Protein AF-A0A146KHY2-F1 (afdb_monomer_lite)

Sequence (199 aa):
FILKNPKLQVPLEFIEPKSGSCFEEANLYKNSVIPEELLKKYHAVQHQLDPIFDNNQLNFYKIARDELFPKAKRGSKTHANRAGDKVEEIFAQTKVLENLQKEFTFADVCAAPGSWSLFVLQRFASCRGVGMSMPVEGTPIEKTWYPDLARSDRFKITFGEDKSGNVYVKQNLEEFNSTCKKHFSTEETQNIDLFMCDG

R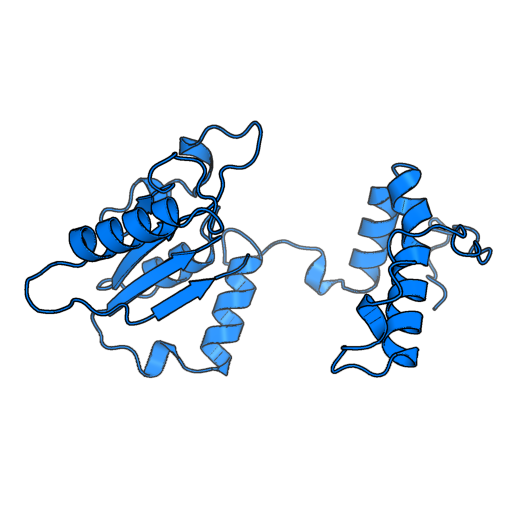adius of gyration: 21.61 Å; chains: 1; bounding box: 48×37×63 Å

Structure (mmCIF, N/CA/C/O backbone):
data_AF-A0A146KHY2-F1
#
_entry.id   AF-A0A146KHY2-F1
#
loop_
_atom_site.group_PDB
_atom_site.id
_atom_site.type_symbol
_atom_site.label_atom_id
_atom_site.label_alt_id
_atom_site.label_comp_id
_atom_site.label_asym_id
_atom_site.label_entity_id
_atom_site.label_seq_id
_atom_site.pdbx_PDB_ins_code
_atom_site.Cartn_x
_atom_site.Cartn_y
_atom_site.Cartn_z
_atom_site.occupancy
_atom_site.B_iso_or_equiv
_atom_site.auth_seq_id
_atom_site.auth_comp_id
_atom_site.auth_asym_id
_atom_site.auth_atom_id
_atom_site.pdbx_PDB_model_num
ATOM 1 N N . PHE A 1 1 ? 17.085 -14.027 -26.244 1.00 39.31 1 PHE A N 1
ATOM 2 C CA . PHE A 1 1 ? 15.755 -14.622 -26.482 1.00 39.31 1 PHE A CA 1
ATOM 3 C C . PHE A 1 1 ? 15.114 -13.881 -27.642 1.00 39.31 1 PHE A C 1
ATOM 5 O O . PHE A 1 1 ? 14.856 -12.696 -27.508 1.00 39.31 1 PHE A O 1
ATOM 12 N N . ILE A 1 2 ? 14.955 -14.527 -28.798 1.00 36.66 2 ILE A N 1
ATOM 13 C CA . ILE A 1 2 ? 14.382 -13.891 -29.994 1.00 36.66 2 ILE A CA 1
ATOM 14 C C . ILE A 1 2 ? 12.865 -14.089 -29.937 1.00 36.66 2 ILE A C 1
ATOM 16 O O . ILE A 1 2 ? 12.390 -15.226 -29.989 1.00 36.66 2 ILE A O 1
ATOM 20 N N . LEU A 1 3 ? 12.111 -12.997 -29.795 1.00 39.94 3 LEU A N 1
ATOM 21 C CA . LEU A 1 3 ? 10.653 -13.004 -29.920 1.00 39.94 3 LEU A CA 1
ATOM 22 C C . LEU A 1 3 ? 10.293 -13.414 -31.358 1.00 39.94 3 LEU A C 1
ATOM 24 O O . LEU A 1 3 ? 10.666 -12.746 -32.317 1.00 39.94 3 LEU A O 1
ATOM 28 N N . LYS A 1 4 ? 9.574 -14.531 -31.522 1.00 41.44 4 LYS A N 1
ATOM 29 C CA . LYS A 1 4 ? 9.120 -15.058 -32.825 1.00 41.44 4 LYS A CA 1
ATOM 30 C C . LYS A 1 4 ? 7.848 -14.361 -33.331 1.00 41.44 4 LYS A C 1
ATOM 32 O O . LYS A 1 4 ? 6.989 -15.008 -33.924 1.00 41.44 4 LYS A O 1
ATOM 37 N N . ASN A 1 5 ? 7.696 -13.062 -33.087 1.00 46.56 5 ASN A N 1
ATOM 38 C CA . ASN A 1 5 ? 6.589 -12.300 -33.649 1.00 46.56 5 ASN A CA 1
ATOM 39 C C . ASN A 1 5 ? 7.116 -11.452 -34.823 1.00 46.56 5 ASN A C 1
ATOM 41 O O . ASN A 1 5 ? 7.866 -10.503 -34.596 1.00 46.56 5 ASN A O 1
ATOM 45 N N . PRO A 1 6 ? 6.744 -11.763 -36.080 1.00 49.59 6 PRO A N 1
ATOM 46 C CA . PRO A 1 6 ? 7.257 -11.062 -37.259 1.00 49.59 6 PRO A CA 1
ATOM 47 C C . PRO A 1 6 ? 6.850 -9.580 -37.322 1.00 49.59 6 PRO A C 1
ATOM 49 O O . PRO A 1 6 ? 7.421 -8.837 -38.111 1.00 49.59 6 PRO A O 1
ATOM 52 N N . LYS A 1 7 ? 5.905 -9.125 -36.483 1.00 44.03 7 LYS A N 1
ATOM 53 C CA . LYS A 1 7 ? 5.530 -7.705 -36.338 1.00 44.03 7 LYS A CA 1
ATOM 54 C C . LYS A 1 7 ? 6.319 -6.957 -35.251 1.00 44.03 7 LYS A C 1
ATOM 56 O O . LYS A 1 7 ? 6.149 -5.752 -35.113 1.00 44.03 7 LYS A O 1
ATOM 61 N N . LEU A 1 8 ? 7.155 -7.659 -34.482 1.00 44.53 8 LEU A N 1
ATOM 62 C CA . LEU A 1 8 ? 8.003 -7.132 -33.402 1.00 44.53 8 LEU A CA 1
ATOM 63 C C . LEU A 1 8 ? 9.493 -7.298 -33.735 1.00 44.53 8 LEU A C 1
ATOM 65 O O . LEU A 1 8 ? 10.315 -7.547 -32.855 1.00 44.53 8 LEU A O 1
ATOM 69 N N . GLN A 1 9 ? 9.855 -7.172 -35.012 1.00 43.34 9 GLN A N 1
ATOM 70 C CA . GLN A 1 9 ? 11.256 -7.048 -35.406 1.00 43.34 9 GLN A CA 1
ATOM 71 C C . GLN A 1 9 ? 11.745 -5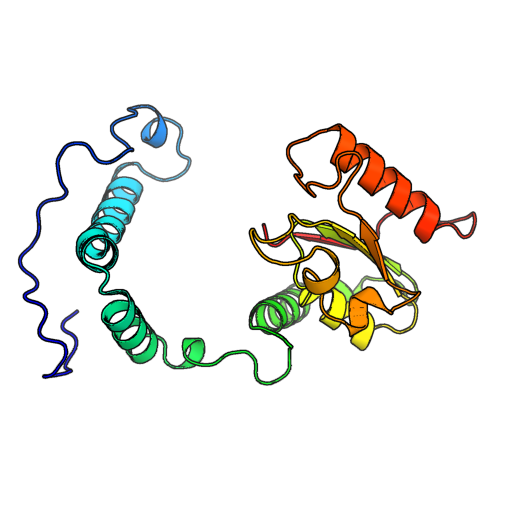.639 -35.057 1.00 43.34 9 GLN A C 1
ATOM 73 O O . GLN A 1 9 ? 11.880 -4.779 -35.921 1.00 43.34 9 GLN A O 1
ATOM 78 N N . VAL A 1 10 ? 11.971 -5.385 -33.770 1.00 45.91 10 VAL A N 1
ATOM 79 C CA . VAL A 1 10 ? 12.878 -4.312 -33.370 1.00 45.91 10 VAL A CA 1
ATOM 80 C C . VAL A 1 10 ? 14.278 -4.855 -33.650 1.00 45.91 10 VAL A C 1
ATOM 82 O O . VAL A 1 10 ? 14.587 -5.948 -33.159 1.00 45.91 10 VAL A O 1
ATOM 85 N N . PRO A 1 11 ? 15.112 -4.181 -34.459 1.00 41.34 11 PRO A N 1
ATOM 86 C CA . PRO A 1 11 ? 16.511 -4.551 -34.576 1.00 41.34 11 PRO A CA 1
ATOM 87 C C . PRO A 1 11 ? 17.100 -4.540 -33.166 1.00 41.34 11 PRO A C 1
ATOM 89 O O . PRO A 1 11 ? 17.204 -3.490 -32.539 1.00 41.34 11 PRO A O 1
ATOM 92 N N . LEU A 1 12 ? 17.439 -5.717 -32.641 1.00 43.16 12 LEU A N 1
ATOM 93 C CA . LEU A 1 12 ? 18.288 -5.844 -31.461 1.00 43.16 12 LEU A CA 1
ATOM 94 C C . LEU A 1 12 ? 19.720 -5.535 -31.904 1.00 43.16 12 LEU A C 1
ATOM 96 O O . LEU A 1 12 ? 20.597 -6.394 -31.859 1.00 43.16 12 LEU A O 1
ATOM 100 N N . GLU A 1 13 ? 19.949 -4.326 -32.407 1.00 44.88 13 GLU A N 1
ATOM 101 C CA . GLU A 1 13 ? 21.289 -3.774 -32.361 1.00 44.88 13 GLU A CA 1
ATOM 102 C C . GLU A 1 13 ? 21.571 -3.515 -30.886 1.00 44.88 13 GLU A C 1
ATOM 104 O O . GLU A 1 13 ? 20.737 -2.967 -30.162 1.00 44.88 13 GLU A O 1
ATOM 109 N N . PHE A 1 14 ? 22.707 -4.018 -30.409 1.00 40.12 14 PHE A N 1
ATOM 110 C CA . PHE A 1 14 ? 23.172 -3.741 -29.063 1.00 40.12 14 PHE A CA 1
ATOM 111 C C . PHE A 1 14 ? 23.424 -2.235 -28.988 1.00 40.12 14 PHE A C 1
ATOM 113 O O . PHE A 1 14 ? 24.461 -1.751 -29.433 1.00 40.12 14 PHE A O 1
ATOM 120 N N . ILE A 1 15 ? 22.438 -1.484 -28.503 1.00 47.75 15 ILE A N 1
ATOM 121 C CA . ILE A 1 15 ? 22.621 -0.075 -28.191 1.00 47.75 15 ILE A CA 1
ATOM 122 C C . ILE A 1 15 ? 23.499 -0.080 -26.950 1.00 47.75 15 ILE A C 1
ATOM 124 O O . ILE A 1 15 ? 23.048 -0.476 -25.872 1.00 47.75 15 ILE A O 1
ATOM 128 N N . GLU A 1 16 ? 24.773 0.278 -27.124 1.00 42.44 16 GLU A N 1
ATOM 129 C CA . GLU A 1 16 ? 25.648 0.504 -25.983 1.00 42.44 16 GLU A CA 1
ATOM 130 C C . GLU A 1 16 ? 24.944 1.485 -25.039 1.00 42.44 16 GLU A C 1
ATOM 132 O O . GLU A 1 16 ? 24.423 2.510 -25.500 1.00 42.44 16 GLU A O 1
ATOM 137 N N . PRO A 1 17 ? 24.857 1.165 -23.736 1.00 43.88 17 PRO A N 1
ATOM 138 C CA . PRO A 1 17 ? 24.259 2.076 -22.778 1.00 43.88 17 PRO A CA 1
ATOM 139 C C . PRO A 1 17 ? 24.965 3.423 -22.915 1.00 43.88 17 PRO A C 1
ATOM 141 O O . PRO A 1 17 ? 26.196 3.480 -22.907 1.00 43.88 17 PRO A O 1
ATOM 144 N N . LYS A 1 18 ? 24.194 4.505 -23.083 1.00 47.22 18 LYS A N 1
ATOM 145 C CA . LYS A 1 18 ? 24.760 5.856 -23.120 1.00 47.22 18 LYS A CA 1
ATOM 146 C C . LYS A 1 18 ? 25.637 6.023 -21.877 1.00 47.22 18 LYS A C 1
ATOM 148 O O . LYS A 1 18 ? 25.147 5.909 -20.752 1.00 47.22 18 LYS A O 1
ATOM 153 N N . SER A 1 19 ? 26.928 6.275 -22.083 1.00 43.81 19 SER A N 1
ATOM 154 C CA . SER A 1 19 ? 27.829 6.715 -21.018 1.00 43.81 19 SER A CA 1
ATOM 155 C C . SER A 1 19 ? 27.199 7.935 -20.341 1.00 43.81 19 SER A C 1
ATOM 157 O O . SER A 1 19 ? 26.824 8.881 -21.038 1.00 43.81 19 SER A O 1
ATOM 159 N N . GLY A 1 20 ? 27.030 7.887 -19.019 1.00 47.16 20 GLY A N 1
ATOM 160 C CA . GLY A 1 20 ? 26.279 8.893 -18.260 1.00 47.16 20 GLY A CA 1
ATOM 161 C C . GLY A 1 20 ? 24.892 8.462 -17.766 1.00 47.16 20 GLY A C 1
ATOM 162 O O . GLY A 1 20 ? 24.088 9.325 -17.416 1.00 47.16 20 GLY A O 1
ATOM 163 N N . SER A 1 21 ? 24.585 7.157 -17.706 1.00 45.28 21 SER A N 1
ATOM 164 C CA . SER A 1 21 ? 23.446 6.683 -16.900 1.00 45.28 21 SER A CA 1
ATOM 165 C C . SER A 1 21 ? 23.603 7.170 -15.452 1.00 45.28 21 SER A C 1
ATOM 167 O O . SER A 1 21 ? 24.723 7.252 -14.946 1.00 45.28 21 SER A O 1
ATOM 169 N N . CYS A 1 22 ? 22.492 7.470 -14.785 1.00 43.75 22 CYS A N 1
ATOM 170 C CA . CYS A 1 22 ? 22.352 8.012 -13.425 1.00 43.75 22 CYS A CA 1
ATOM 171 C C . CYS A 1 22 ? 23.032 7.220 -12.277 1.00 43.75 22 CYS A C 1
ATOM 173 O O . CYS A 1 22 ? 22.768 7.484 -11.109 1.00 43.75 22 CYS A O 1
ATOM 175 N N . PHE A 1 23 ? 23.921 6.276 -12.585 1.00 48.69 23 PHE A N 1
ATOM 176 C CA . PHE A 1 23 ? 24.578 5.363 -11.653 1.00 48.69 23 PHE A CA 1
ATOM 177 C C . PHE A 1 23 ? 26.114 5.397 -11.721 1.00 48.69 23 PHE A C 1
ATOM 179 O O . PHE A 1 23 ? 26.766 4.552 -11.109 1.00 48.69 23 PHE A O 1
ATOM 186 N N . GLU A 1 24 ? 26.714 6.400 -12.377 1.00 49.31 24 GLU A N 1
ATOM 187 C CA . GLU A 1 24 ? 28.126 6.769 -12.138 1.00 49.31 24 GLU A CA 1
ATOM 188 C C . GLU A 1 24 ? 28.367 7.332 -10.719 1.00 49.31 24 GLU A C 1
ATOM 190 O O . GLU A 1 24 ? 29.476 7.736 -10.369 1.00 49.31 24 GLU A O 1
ATOM 195 N N . GLU A 1 25 ? 27.363 7.300 -9.840 1.00 52.81 25 GLU A N 1
ATOM 196 C CA . GLU A 1 25 ? 27.578 7.392 -8.404 1.00 52.81 25 GLU A CA 1
ATOM 197 C C . GLU A 1 25 ? 28.286 6.119 -7.915 1.00 52.81 25 GLU A C 1
ATOM 199 O O . GLU A 1 25 ? 27.670 5.118 -7.544 1.00 52.81 25 GLU A O 1
ATOM 204 N N . ALA A 1 26 ? 29.620 6.174 -7.890 1.00 52.38 26 ALA A N 1
ATOM 205 C CA . ALA A 1 26 ? 30.557 5.120 -7.484 1.00 52.38 26 ALA A CA 1
ATOM 206 C C . ALA A 1 26 ? 30.322 4.490 -6.085 1.00 52.38 26 ALA A C 1
ATOM 208 O O . ALA A 1 26 ? 31.126 3.669 -5.640 1.00 52.38 26 ALA A O 1
ATOM 209 N N . ASN A 1 27 ? 29.247 4.857 -5.386 1.00 55.50 27 ASN A N 1
ATOM 210 C CA . ASN A 1 27 ? 28.872 4.373 -4.063 1.00 55.50 27 ASN A CA 1
ATOM 211 C C . ASN A 1 27 ? 27.725 3.350 -4.072 1.00 55.50 27 ASN A C 1
ATOM 213 O O . ASN A 1 27 ? 27.599 2.617 -3.091 1.00 55.50 27 ASN A O 1
ATOM 217 N N . LEU A 1 28 ? 26.938 3.233 -5.152 1.00 58.75 28 LEU A N 1
ATOM 218 C CA . LEU A 1 28 ? 25.807 2.290 -5.200 1.00 58.75 28 LEU A CA 1
ATOM 219 C C . LEU A 1 28 ? 26.270 0.820 -5.158 1.00 58.75 28 LEU A C 1
ATOM 221 O O . LEU A 1 28 ? 25.630 -0.036 -4.553 1.00 58.75 28 LEU A O 1
ATOM 225 N N . TYR A 1 29 ? 27.427 0.541 -5.762 1.00 64.38 29 TYR A N 1
ATOM 226 C CA . TYR A 1 29 ? 27.995 -0.805 -5.866 1.00 64.38 29 TYR A CA 1
ATOM 227 C C . TYR A 1 29 ? 28.871 -1.196 -4.667 1.00 64.38 29 TYR A C 1
ATOM 229 O O . TYR A 1 29 ? 28.986 -2.377 -4.352 1.00 64.38 29 TYR A O 1
ATOM 237 N N . LYS A 1 30 ? 29.472 -0.218 -3.974 1.00 61.47 30 LYS A N 1
ATOM 238 C CA . LYS A 1 30 ? 30.502 -0.468 -2.947 1.00 61.47 30 LYS A CA 1
ATOM 239 C C . LYS A 1 30 ? 29.959 -0.977 -1.612 1.00 61.47 30 LYS A C 1
ATOM 241 O O . LYS A 1 30 ? 30.704 -1.609 -0.874 1.00 61.47 30 LYS A O 1
ATOM 246 N N . ASN A 1 31 ? 28.682 -0.733 -1.320 1.00 65.25 31 ASN A N 1
ATOM 247 C CA . ASN A 1 31 ? 28.032 -1.127 -0.063 1.00 65.25 31 ASN A CA 1
ATOM 248 C C . ASN A 1 31 ? 26.834 -2.065 -0.281 1.00 65.25 31 ASN A C 1
ATOM 250 O O . ASN A 1 31 ? 25.959 -2.174 0.577 1.00 65.25 31 ASN A O 1
ATOM 254 N N . SER A 1 32 ? 26.760 -2.717 -1.443 1.00 72.38 32 SER A N 1
ATOM 255 C CA . SER A 1 32 ? 25.660 -3.624 -1.752 1.00 72.38 32 SER A CA 1
ATOM 256 C C . SER A 1 32 ? 25.868 -4.987 -1.092 1.00 72.38 32 SER A C 1
ATOM 258 O O . SER A 1 32 ? 26.963 -5.545 -1.114 1.00 72.38 32 SER A O 1
ATOM 260 N N . VAL A 1 33 ? 24.788 -5.568 -0.561 1.00 84.81 33 VAL A N 1
ATOM 261 C CA . VAL A 1 33 ? 24.749 -6.992 -0.170 1.00 84.81 33 VAL A CA 1
ATOM 262 C C . VAL A 1 33 ? 24.768 -7.928 -1.387 1.00 84.81 33 VAL A C 1
ATOM 264 O O . VAL A 1 33 ? 24.930 -9.138 -1.243 1.00 84.81 33 VAL A O 1
ATOM 267 N N . ILE A 1 34 ? 24.587 -7.376 -2.590 1.00 84.56 34 ILE A N 1
ATOM 268 C CA . ILE A 1 34 ? 24.585 -8.095 -3.862 1.00 84.56 34 ILE A CA 1
ATOM 269 C C . ILE A 1 34 ? 25.956 -7.929 -4.529 1.00 84.56 34 ILE A C 1
ATOM 271 O O . ILE A 1 34 ? 26.453 -6.804 -4.600 1.00 84.56 34 ILE A O 1
ATOM 275 N N . PRO A 1 35 ? 26.548 -9.004 -5.087 1.00 87.62 35 PRO A N 1
ATOM 276 C CA . PRO A 1 35 ? 27.791 -8.903 -5.842 1.00 87.62 35 PRO A CA 1
ATOM 277 C C . PRO A 1 35 ? 27.715 -7.839 -6.944 1.00 87.62 35 PRO A C 1
ATOM 279 O O . PRO A 1 35 ? 26.794 -7.851 -7.765 1.00 87.62 35 PRO A O 1
ATOM 282 N N . GLU A 1 36 ? 28.717 -6.961 -6.993 1.00 85.44 36 GLU A N 1
ATOM 283 C CA . GLU A 1 36 ? 28.797 -5.839 -7.938 1.00 85.44 36 GLU A CA 1
ATOM 284 C C . GLU A 1 36 ? 28.572 -6.277 -9.394 1.00 85.44 36 GLU A C 1
ATOM 286 O O . GLU A 1 36 ? 27.788 -5.666 -10.118 1.00 85.44 36 GLU A O 1
ATOM 291 N N . GLU A 1 37 ? 29.186 -7.385 -9.810 1.00 84.25 37 GLU A N 1
ATOM 292 C CA . GLU A 1 37 ? 29.054 -7.919 -11.170 1.00 84.25 37 GLU A CA 1
ATOM 293 C C . GLU A 1 37 ? 27.622 -8.341 -11.524 1.00 84.25 37 GLU A C 1
ATOM 295 O O . GLU A 1 37 ? 27.195 -8.210 -12.673 1.00 84.25 37 GLU A O 1
ATOM 300 N N . LEU A 1 38 ? 26.853 -8.834 -10.550 1.00 85.75 38 LEU A N 1
ATOM 301 C CA . LEU A 1 38 ? 25.448 -9.165 -10.768 1.00 85.75 38 LEU A CA 1
ATOM 302 C C . LEU A 1 38 ? 24.606 -7.893 -10.898 1.00 85.75 38 LEU A C 1
ATOM 304 O O . LEU A 1 38 ? 23.751 -7.822 -11.779 1.00 85.75 38 LEU A O 1
ATOM 308 N N . LEU A 1 39 ? 24.880 -6.882 -10.068 1.00 84.50 39 LEU A N 1
ATOM 309 C CA . LEU A 1 39 ? 24.176 -5.602 -10.105 1.00 84.50 39 LEU A CA 1
ATOM 310 C C . LEU A 1 39 ? 24.422 -4.869 -11.433 1.00 84.50 39 LEU A C 1
ATOM 312 O O . LEU A 1 39 ? 23.473 -4.425 -12.076 1.00 84.50 39 LEU A O 1
ATOM 316 N N . LYS A 1 40 ? 25.671 -4.849 -11.915 1.00 82.50 40 LYS A N 1
ATOM 317 C CA . LYS A 1 40 ? 26.017 -4.316 -13.244 1.00 82.50 40 LYS A CA 1
ATOM 318 C C . LYS A 1 40 ? 25.264 -5.031 -14.363 1.00 82.50 40 LYS A C 1
ATOM 320 O O . LYS A 1 40 ? 24.702 -4.377 -15.236 1.00 82.50 40 LYS A O 1
ATOM 325 N N . LYS A 1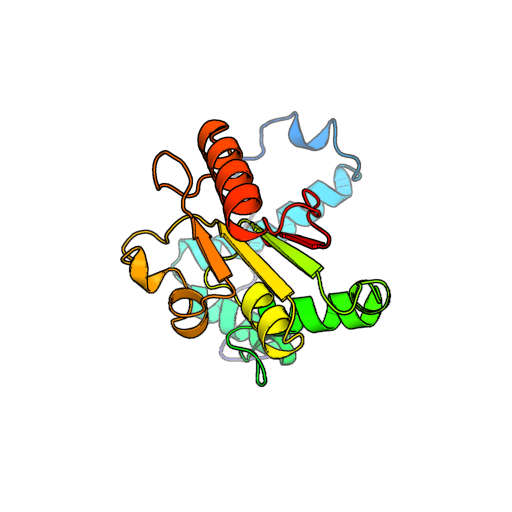 41 ? 25.214 -6.369 -14.338 1.00 86.44 41 LYS A N 1
ATOM 326 C CA . LYS A 1 41 ? 24.471 -7.155 -15.341 1.00 86.44 41 LYS A CA 1
ATOM 327 C C . LYS A 1 41 ? 22.974 -6.867 -15.302 1.00 86.44 41 LYS A C 1
ATOM 329 O O . LYS A 1 41 ? 22.363 -6.733 -16.358 1.00 86.44 41 LYS A O 1
ATOM 334 N N . TYR A 1 42 ? 22.393 -6.766 -14.110 1.00 85.81 42 TYR A N 1
ATOM 335 C CA . TYR A 1 42 ? 20.988 -6.413 -13.934 1.00 85.81 42 TYR A CA 1
ATOM 336 C C . TYR A 1 42 ? 20.676 -5.049 -14.561 1.00 85.81 42 TYR A C 1
ATOM 338 O O . TYR A 1 42 ? 19.795 -4.964 -15.416 1.00 85.81 42 TYR A O 1
ATOM 346 N N . HIS A 1 43 ? 21.449 -4.015 -14.224 1.00 82.50 43 HIS A N 1
ATOM 347 C CA . HIS A 1 43 ? 21.260 -2.678 -14.789 1.00 82.50 43 HIS A CA 1
ATOM 348 C C . HIS A 1 43 ? 21.498 -2.640 -16.296 1.00 82.50 43 HIS A C 1
ATOM 350 O O . HIS A 1 43 ? 20.696 -2.057 -17.018 1.00 82.50 43 HIS A O 1
ATOM 356 N N . ALA A 1 44 ? 22.531 -3.318 -16.801 1.00 84.69 44 ALA A N 1
ATOM 357 C CA . ALA A 1 44 ? 22.776 -3.403 -18.238 1.00 84.69 44 ALA A CA 1
ATOM 358 C C . ALA A 1 44 ? 21.572 -3.992 -18.994 1.00 84.69 44 ALA A C 1
ATOM 360 O O . ALA A 1 44 ? 21.242 -3.523 -20.079 1.00 84.69 44 ALA A O 1
ATOM 361 N N . VAL A 1 45 ? 20.884 -4.989 -18.424 1.00 85.88 45 VAL A N 1
ATOM 362 C CA . VAL A 1 45 ? 19.651 -5.544 -19.006 1.00 85.88 45 VAL A CA 1
ATOM 363 C C . VAL A 1 45 ? 18.470 -4.580 -18.869 1.00 85.88 45 VAL A C 1
ATOM 365 O O . VAL A 1 45 ? 17.673 -4.484 -19.798 1.00 85.88 45 VAL A O 1
ATOM 368 N N . GLN A 1 46 ? 18.341 -3.852 -17.756 1.00 84.75 46 GLN A N 1
ATOM 369 C CA . GLN A 1 46 ? 17.293 -2.836 -17.611 1.00 84.75 46 GLN A CA 1
ATOM 370 C C . GLN A 1 46 ? 17.437 -1.721 -18.655 1.00 84.75 46 GLN A C 1
ATOM 372 O O . GLN A 1 46 ? 16.465 -1.412 -19.340 1.00 84.75 46 GLN A O 1
ATOM 377 N N . HIS A 1 47 ? 18.651 -1.196 -18.836 1.00 85.25 47 HIS A N 1
ATOM 378 C CA . HIS A 1 47 ? 18.939 -0.101 -19.766 1.00 85.25 47 HIS A CA 1
ATOM 379 C C . HIS A 1 47 ? 18.744 -0.473 -21.240 1.00 85.25 47 HIS A C 1
ATOM 381 O O . HIS A 1 47 ? 18.486 0.397 -22.067 1.00 85.25 47 HIS A O 1
ATOM 387 N N . GLN A 1 48 ? 18.772 -1.765 -21.593 1.00 85.56 48 GLN A N 1
ATOM 388 C CA . GLN A 1 48 ? 18.380 -2.208 -22.941 1.00 85.56 48 GLN A CA 1
ATOM 389 C C . GLN A 1 48 ? 16.926 -1.851 -23.281 1.00 85.56 48 GLN A C 1
ATOM 391 O O . GLN A 1 48 ? 16.557 -1.842 -24.455 1.00 85.56 48 GLN A O 1
ATOM 396 N N . LEU A 1 49 ? 16.090 -1.575 -22.276 1.00 85.44 49 LEU A N 1
ATOM 397 C CA . LEU A 1 49 ? 14.707 -1.163 -22.475 1.00 85.44 49 LEU A CA 1
ATOM 398 C C . LEU A 1 49 ? 14.547 0.357 -22.598 1.00 85.44 49 LEU A C 1
ATOM 400 O O . LEU A 1 49 ? 13.516 0.779 -23.120 1.00 85.44 49 LEU A O 1
ATOM 404 N N . ASP A 1 50 ? 15.528 1.168 -22.185 1.00 86.88 50 ASP A N 1
ATOM 405 C CA . ASP A 1 50 ? 15.426 2.637 -22.189 1.00 86.88 50 ASP A CA 1
ATOM 406 C C . ASP A 1 50 ? 15.025 3.196 -23.560 1.00 86.88 50 ASP A C 1
ATOM 408 O O . ASP A 1 50 ? 14.068 3.969 -23.612 1.00 86.88 50 ASP A O 1
ATOM 412 N N . PRO A 1 51 ? 15.605 2.745 -24.696 1.00 89.38 51 PRO A N 1
ATOM 413 C CA . PRO A 1 51 ? 15.194 3.234 -26.010 1.00 89.38 51 PRO A CA 1
ATOM 414 C C . PRO A 1 51 ? 13.708 2.997 -26.318 1.00 89.38 51 PRO A C 1
ATOM 416 O O . PRO A 1 51 ? 13.113 3.761 -27.074 1.00 89.38 51 PRO A O 1
ATOM 419 N N . ILE A 1 52 ? 13.078 1.963 -25.747 1.00 86.62 52 ILE A N 1
ATOM 420 C CA . ILE A 1 52 ? 11.638 1.711 -25.919 1.00 86.62 52 ILE A CA 1
ATOM 421 C C . ILE A 1 52 ? 10.815 2.760 -25.156 1.00 86.62 52 ILE A C 1
ATOM 423 O O . ILE A 1 52 ? 9.759 3.183 -25.627 1.00 86.62 52 ILE A O 1
ATOM 427 N N . PHE A 1 53 ? 11.267 3.195 -23.983 1.00 85.81 53 PHE A N 1
ATOM 428 C 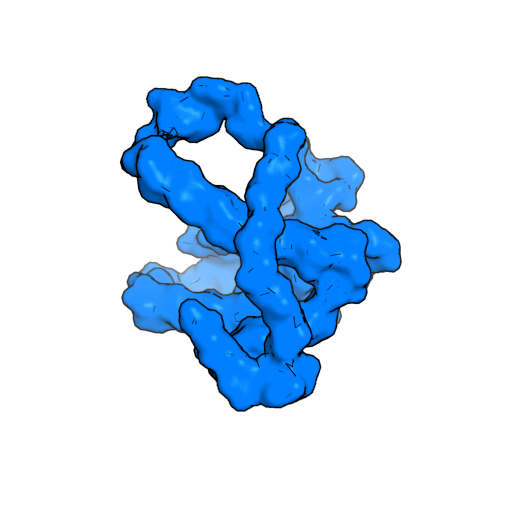CA . PHE A 1 53 ? 10.567 4.218 -23.207 1.00 85.81 53 PHE A CA 1
ATOM 429 C C . PHE A 1 53 ? 10.839 5.622 -23.758 1.00 85.81 53 PHE A C 1
ATOM 431 O O . PHE A 1 53 ? 9.883 6.350 -24.024 1.00 85.81 53 PHE A O 1
ATOM 438 N N . ASP A 1 54 ? 12.102 5.950 -24.040 1.00 87.69 54 ASP A N 1
ATOM 439 C CA . ASP A 1 54 ? 12.543 7.246 -24.575 1.00 87.69 54 ASP A CA 1
ATOM 440 C C . ASP A 1 54 ? 11.870 7.585 -25.912 1.00 87.69 54 ASP A C 1
ATOM 442 O O . ASP A 1 54 ? 11.512 8.734 -26.172 1.00 87.69 54 ASP A O 1
ATOM 446 N N . ASN A 1 55 ? 11.634 6.575 -26.756 1.00 89.19 55 ASN A N 1
ATOM 447 C CA . ASN A 1 55 ? 10.961 6.747 -28.044 1.00 89.19 55 ASN A CA 1
ATOM 448 C C . ASN A 1 55 ? 9.424 6.653 -27.956 1.00 89.19 55 ASN A C 1
ATOM 450 O O . ASN A 1 55 ? 8.763 6.495 -28.983 1.00 89.19 55 ASN A O 1
ATOM 454 N N . ASN A 1 56 ? 8.827 6.722 -26.757 1.00 88.31 56 ASN A N 1
ATOM 455 C CA . ASN A 1 56 ? 7.378 6.592 -26.524 1.00 88.31 56 ASN A CA 1
ATOM 456 C C . ASN A 1 56 ? 6.770 5.291 -27.091 1.00 88.31 56 ASN A C 1
ATOM 458 O O . ASN A 1 56 ? 5.601 5.219 -27.477 1.00 88.31 56 ASN A O 1
ATOM 462 N N . GLN A 1 57 ? 7.561 4.223 -27.111 1.00 90.19 57 GLN A N 1
ATOM 463 C CA . GLN A 1 57 ? 7.247 2.928 -27.710 1.00 90.19 57 GLN A CA 1
ATOM 464 C C . GLN A 1 57 ? 6.676 1.919 -26.694 1.00 90.19 57 GLN A C 1
ATOM 466 O O . GLN A 1 57 ? 6.701 0.706 -26.911 1.00 90.19 57 GLN A O 1
ATOM 471 N N . LEU A 1 58 ? 6.071 2.413 -25.605 1.00 87.50 58 LEU A N 1
ATOM 472 C CA . LEU A 1 58 ? 5.550 1.625 -24.477 1.00 87.50 58 LEU A CA 1
ATOM 473 C C . LEU A 1 58 ? 4.631 0.459 -24.888 1.00 87.50 58 LEU A C 1
ATOM 475 O O . LEU A 1 58 ? 4.584 -0.575 -24.219 1.00 87.50 58 LEU A O 1
ATOM 479 N N . ASN A 1 59 ? 3.889 0.601 -25.986 1.00 87.62 59 ASN A N 1
ATOM 480 C CA . ASN A 1 59 ? 3.016 -0.463 -26.479 1.00 87.62 59 ASN A CA 1
ATOM 481 C C . ASN A 1 59 ? 3.797 -1.710 -26.921 1.00 87.62 59 ASN A C 1
ATOM 483 O O . ASN A 1 59 ? 3.329 -2.818 -26.671 1.00 87.62 59 ASN A O 1
ATOM 487 N N . PHE A 1 60 ? 4.993 -1.562 -27.497 1.00 87.81 60 PHE A N 1
ATOM 488 C CA . PHE A 1 60 ? 5.829 -2.704 -27.877 1.00 87.81 60 PHE A CA 1
ATOM 489 C C . PHE A 1 60 ? 6.315 -3.474 -26.649 1.00 87.81 60 PHE A C 1
ATOM 491 O O . PHE A 1 60 ? 6.202 -4.700 -26.615 1.00 87.81 60 PHE A O 1
ATOM 498 N N . TYR A 1 61 ? 6.742 -2.758 -25.602 1.00 89.06 61 TYR A N 1
ATOM 499 C CA . TYR A 1 61 ? 7.066 -3.369 -24.313 1.00 89.06 61 TYR A CA 1
ATOM 500 C C . TYR A 1 61 ? 5.868 -4.137 -23.741 1.00 89.06 61 TYR A C 1
ATOM 502 O O . TYR A 1 61 ? 6.011 -5.295 -23.353 1.00 89.06 61 TYR A O 1
ATOM 510 N N . LYS A 1 62 ? 4.670 -3.533 -23.730 1.00 87.56 62 LYS A N 1
ATOM 511 C CA . LYS A 1 62 ? 3.452 -4.187 -23.221 1.00 87.56 62 LYS A CA 1
ATOM 512 C C . LYS A 1 62 ? 3.126 -5.470 -23.987 1.00 87.56 62 LYS A C 1
ATOM 514 O O . LYS A 1 62 ? 2.840 -6.477 -23.349 1.00 87.56 62 LYS A O 1
ATOM 519 N N . ILE A 1 63 ? 3.214 -5.463 -25.321 1.00 89.25 63 ILE A N 1
ATOM 520 C CA . ILE A 1 63 ? 2.958 -6.661 -26.138 1.00 89.25 63 ILE A CA 1
ATOM 521 C C . ILE A 1 63 ? 3.984 -7.753 -25.822 1.00 89.25 63 ILE A C 1
ATOM 523 O O . ILE A 1 63 ? 3.589 -8.873 -25.509 1.00 89.25 63 ILE A O 1
ATOM 527 N N . ALA A 1 64 ? 5.280 -7.430 -25.843 1.00 89.69 64 ALA A N 1
ATOM 528 C CA . ALA A 1 64 ? 6.340 -8.395 -25.552 1.00 89.69 64 ALA A CA 1
ATOM 529 C C . ALA A 1 64 ? 6.217 -8.974 -24.133 1.00 89.69 64 ALA A C 1
ATOM 531 O O . ALA A 1 64 ? 6.295 -10.187 -23.938 1.00 89.69 64 ALA A O 1
ATOM 532 N N . ARG A 1 65 ? 5.957 -8.119 -23.137 1.00 89.81 65 ARG A N 1
ATOM 533 C CA . ARG A 1 65 ? 5.698 -8.533 -21.754 1.00 89.81 65 ARG A CA 1
ATOM 534 C C . ARG A 1 65 ? 4.506 -9.481 -21.678 1.00 89.81 65 ARG A C 1
ATOM 536 O O . ARG A 1 65 ? 4.591 -10.498 -21.003 1.00 89.81 65 ARG A O 1
ATOM 543 N N . ASP A 1 66 ? 3.407 -9.163 -22.350 1.00 88.75 66 ASP A N 1
ATOM 544 C CA . ASP A 1 66 ? 2.191 -9.974 -22.307 1.00 88.75 66 ASP A CA 1
ATOM 545 C C . ASP A 1 66 ? 2.340 -11.306 -23.066 1.00 88.75 66 ASP A C 1
ATOM 547 O O . ASP A 1 66 ? 1.669 -12.276 -22.717 1.00 88.75 66 ASP A O 1
ATOM 551 N N . GLU A 1 67 ? 3.212 -11.381 -24.078 1.00 90.00 67 GLU A N 1
ATOM 552 C CA . GLU A 1 67 ? 3.586 -12.635 -24.748 1.00 90.00 67 GLU A CA 1
ATOM 553 C C . GLU A 1 67 ? 4.457 -13.527 -23.853 1.00 90.00 67 GLU A C 1
ATOM 555 O O . GLU A 1 67 ? 4.207 -14.728 -23.753 1.00 90.00 67 GLU A O 1
ATOM 560 N N . LEU A 1 68 ? 5.455 -12.946 -23.178 1.00 90.69 68 LEU A N 1
ATOM 561 C CA . LEU A 1 68 ? 6.360 -13.675 -22.279 1.00 90.69 68 LEU A CA 1
ATOM 562 C C . LEU A 1 68 ? 5.680 -14.076 -20.964 1.00 90.69 68 LEU A C 1
ATOM 564 O O . LEU A 1 68 ? 5.941 -15.148 -20.420 1.00 90.69 68 LEU A O 1
ATOM 568 N N . PHE A 1 69 ? 4.781 -13.227 -20.468 1.00 86.94 69 PHE A N 1
ATOM 569 C CA . PHE A 1 69 ? 4.066 -13.398 -19.209 1.00 86.94 69 PHE A CA 1
ATOM 570 C C . PHE A 1 69 ? 2.551 -13.349 -19.451 1.00 86.94 69 PHE A C 1
ATOM 572 O O . PHE A 1 69 ? 1.869 -12.431 -18.990 1.00 86.94 69 PHE A O 1
ATOM 579 N N . PRO A 1 70 ? 1.969 -14.361 -20.119 1.00 83.25 70 PRO A N 1
ATOM 580 C CA . PRO A 1 70 ? 0.550 -14.357 -20.486 1.00 83.25 70 PRO A CA 1
ATOM 581 C C . PRO A 1 70 ? -0.386 -14.299 -19.273 1.00 83.25 70 PRO A C 1
ATOM 583 O O . PRO A 1 70 ? -1.496 -13.776 -19.368 1.00 83.25 70 PRO A O 1
ATOM 586 N N . LYS A 1 71 ? 0.072 -14.775 -18.108 1.00 76.56 71 LYS A N 1
ATOM 587 C CA . LYS A 1 71 ? -0.651 -14.650 -16.833 1.00 76.56 71 LYS A CA 1
ATOM 588 C C . LYS A 1 71 ? -0.681 -13.211 -16.296 1.00 76.56 71 LYS A C 1
ATOM 590 O O . LYS A 1 71 ? -1.612 -12.864 -15.585 1.00 76.56 71 LYS A O 1
ATOM 595 N N . ALA A 1 72 ? 0.285 -12.368 -16.666 1.00 74.75 72 ALA A N 1
ATOM 596 C CA . ALA A 1 72 ? 0.381 -10.970 -16.238 1.00 74.75 72 ALA A CA 1
ATOM 597 C C . ALA A 1 72 ? -0.413 -9.994 -17.129 1.00 74.75 72 ALA A C 1
ATOM 599 O O . ALA A 1 72 ? -0.571 -8.830 -16.753 1.00 74.75 72 ALA A O 1
ATOM 600 N N . LYS A 1 73 ? -0.908 -10.468 -18.285 1.00 74.44 73 LYS A N 1
ATOM 601 C CA . LYS A 1 73 ? -1.626 -9.684 -19.305 1.00 74.44 73 LYS A CA 1
ATOM 602 C C . LYS A 1 73 ? -2.950 -9.098 -18.817 1.00 74.44 73 LYS A C 1
ATOM 604 O O . LYS A 1 73 ? -3.372 -8.043 -19.283 1.00 74.44 73 LYS A O 1
ATOM 609 N N . ARG A 1 74 ? -3.658 -9.810 -17.938 1.00 70.62 74 ARG A N 1
ATOM 610 C CA . ARG A 1 74 ? -4.982 -9.400 -17.453 1.00 70.62 74 ARG A CA 1
ATOM 611 C C . ARG A 1 74 ? -4.873 -8.829 -16.041 1.00 70.62 74 ARG A C 1
ATOM 613 O O . ARG A 1 74 ? -3.988 -9.208 -15.278 1.00 70.62 74 ARG A O 1
ATOM 620 N N . GLY A 1 75 ? -5.775 -7.899 -15.722 1.00 77.31 75 GLY A N 1
ATOM 621 C CA . GLY A 1 75 ? -6.031 -7.508 -14.337 1.00 77.31 75 GLY A CA 1
ATOM 622 C C . GLY A 1 75 ? -6.549 -8.693 -13.517 1.00 77.31 75 GLY A C 1
ATOM 623 O O . GLY A 1 75 ? -6.731 -9.793 -14.052 1.00 77.31 75 GLY A O 1
ATOM 624 N N . SER A 1 76 ? -6.804 -8.464 -12.232 1.00 84.50 76 SER A N 1
ATOM 625 C CA . SER A 1 76 ? -7.413 -9.498 -11.397 1.00 84.50 76 SER A CA 1
ATOM 626 C C . SER A 1 76 ? -8.799 -9.879 -11.932 1.00 84.50 76 SER A C 1
ATOM 628 O O . SER A 1 76 ? -9.510 -9.053 -12.510 1.00 84.50 76 SER A O 1
ATOM 630 N N . LYS A 1 77 ? -9.170 -11.152 -11.768 1.00 85.88 77 LYS A N 1
ATOM 631 C CA . LYS A 1 77 ? -10.529 -11.646 -12.054 1.00 85.88 77 LYS A CA 1
ATOM 632 C C . LYS A 1 77 ? -11.458 -11.521 -10.848 1.00 85.88 77 LYS A C 1
ATOM 634 O O . LYS A 1 77 ? -12.671 -11.543 -11.027 1.00 85.88 77 LYS A O 1
ATOM 639 N N . THR A 1 78 ? -10.887 -11.477 -9.651 1.00 88.12 78 THR A N 1
ATOM 640 C CA . THR A 1 78 ? -11.583 -11.605 -8.365 1.00 88.12 78 THR A CA 1
ATOM 641 C C . THR A 1 78 ? -11.493 -10.332 -7.537 1.00 88.12 78 THR A C 1
ATOM 643 O O . THR A 1 78 ? -12.386 -10.068 -6.740 1.00 88.12 78 THR A O 1
ATOM 646 N N . HIS A 1 79 ? -10.462 -9.519 -7.765 1.00 91.56 79 HIS A N 1
ATOM 647 C CA . HIS A 1 79 ? -10.183 -8.299 -7.017 1.00 91.56 79 HIS A CA 1
ATOM 648 C C . HIS A 1 79 ? -10.264 -7.058 -7.901 1.00 91.56 79 HIS A C 1
ATOM 650 O O . HIS A 1 79 ? -10.224 -7.127 -9.130 1.00 91.56 79 HIS A O 1
ATOM 656 N N . ALA A 1 80 ? -10.330 -5.889 -7.264 1.00 89.25 80 ALA A N 1
ATOM 657 C CA . ALA A 1 80 ? -10.414 -4.610 -7.966 1.00 89.25 80 ALA A CA 1
ATOM 658 C C . ALA A 1 80 ? -9.158 -4.300 -8.805 1.00 89.25 80 ALA A C 1
ATOM 660 O O . ALA A 1 80 ? -9.240 -3.621 -9.830 1.00 89.25 80 ALA A O 1
ATOM 661 N N . ASN A 1 81 ? -7.990 -4.801 -8.392 1.00 90.75 81 ASN A N 1
ATOM 662 C CA . ASN A 1 81 ? -6.759 -4.768 -9.175 1.00 90.75 81 ASN A CA 1
ATOM 663 C C . ASN A 1 81 ? -5.849 -5.967 -8.828 1.00 90.75 81 ASN A C 1
ATOM 665 O O . ASN A 1 81 ? -6.149 -6.748 -7.928 1.00 90.75 81 ASN A O 1
ATOM 669 N N . ARG A 1 82 ? -4.717 -6.116 -9.535 1.00 91.00 82 ARG A N 1
ATOM 670 C CA . ARG A 1 82 ? -3.778 -7.236 -9.308 1.00 91.00 82 ARG A CA 1
ATOM 671 C C . ARG A 1 82 ? -3.095 -7.223 -7.939 1.00 91.00 82 ARG A C 1
ATOM 673 O O . ARG A 1 82 ? -2.542 -8.239 -7.540 1.00 91.00 82 ARG A O 1
ATOM 680 N N . ALA A 1 83 ? -3.066 -6.089 -7.240 1.00 92.81 83 ALA A N 1
ATOM 681 C CA . ALA A 1 83 ? -2.523 -6.050 -5.887 1.00 92.81 83 ALA A CA 1
ATOM 682 C C . ALA A 1 83 ? -3.391 -6.892 -4.934 1.00 92.81 83 ALA A C 1
ATOM 684 O O . ALA A 1 83 ? -2.848 -7.506 -4.026 1.00 92.81 83 ALA A O 1
ATOM 685 N N . GLY A 1 84 ? -4.697 -7.018 -5.203 1.00 93.88 84 GLY A N 1
ATOM 686 C CA . GLY A 1 84 ? -5.568 -7.982 -4.526 1.00 93.88 84 GLY A CA 1
ATOM 687 C C . GLY A 1 84 ? -5.094 -9.432 -4.674 1.00 93.88 84 GLY A C 1
ATOM 688 O O . GLY A 1 84 ? -5.002 -10.146 -3.681 1.00 93.88 84 GLY A O 1
ATOM 689 N N . ASP A 1 85 ? -4.706 -9.841 -5.892 1.00 92.88 85 ASP A N 1
ATOM 690 C CA . ASP A 1 85 ? -4.170 -11.193 -6.132 1.00 92.88 85 ASP A CA 1
ATOM 691 C C . ASP A 1 85 ? -2.884 -11.425 -5.316 1.00 92.88 85 ASP A C 1
ATOM 693 O O . ASP A 1 85 ? -2.703 -12.491 -4.731 1.00 92.88 85 ASP A O 1
ATOM 697 N N . LYS A 1 86 ? -2.005 -10.409 -5.238 1.00 92.69 86 LYS A N 1
ATOM 698 C CA . LYS A 1 86 ? -0.766 -10.491 -4.447 1.00 92.69 86 LYS A CA 1
ATOM 699 C C . LYS A 1 86 ? -1.065 -10.754 -2.971 1.00 92.69 86 LYS A C 1
ATOM 701 O O . LYS A 1 86 ? -0.454 -11.638 -2.382 1.00 92.69 86 LYS A O 1
ATOM 706 N N . VAL A 1 87 ? -1.960 -9.970 -2.364 1.00 94.62 87 VAL A N 1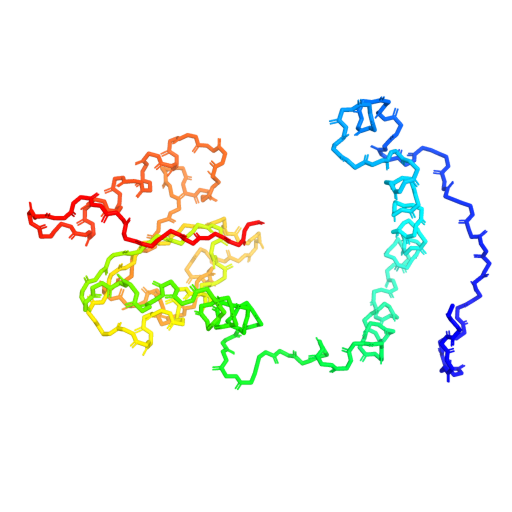
ATOM 707 C CA . VAL A 1 87 ? -2.216 -10.079 -0.921 1.00 94.62 87 VAL A CA 1
ATOM 708 C C . VAL A 1 87 ? -2.894 -11.401 -0.572 1.00 94.62 87 VAL A C 1
ATOM 710 O O . VAL A 1 87 ? -2.564 -12.008 0.443 1.00 94.62 87 VAL A O 1
ATOM 713 N N . GLU A 1 88 ? -3.772 -11.897 -1.448 1.00 94.31 88 GLU A N 1
ATOM 714 C CA . GLU A 1 88 ? -4.379 -13.217 -1.301 1.00 94.31 88 GLU A CA 1
ATOM 715 C C . GLU A 1 88 ? -3.310 -14.316 -1.291 1.00 94.31 88 GLU A C 1
ATOM 717 O O . GLU A 1 88 ? -3.304 -15.164 -0.397 1.00 94.31 88 GLU A O 1
ATOM 722 N N . GLU A 1 89 ? -2.370 -14.272 -2.240 1.00 94.12 89 GLU A N 1
ATOM 723 C CA . GLU A 1 89 ? -1.270 -15.233 -2.321 1.00 94.12 89 GLU A CA 1
ATOM 724 C C . GLU A 1 89 ? -0.338 -15.143 -1.102 1.00 94.12 89 GLU A C 1
ATOM 726 O O . GLU A 1 89 ? -0.020 -16.170 -0.497 1.00 94.12 89 GLU A O 1
ATOM 731 N N . ILE A 1 90 ? 0.048 -13.930 -0.689 1.00 94.38 90 ILE A N 1
ATOM 732 C CA . ILE A 1 90 ? 0.886 -13.702 0.498 1.00 94.38 90 ILE A CA 1
ATOM 733 C C . ILE A 1 90 ? 0.218 -14.297 1.736 1.00 94.38 90 ILE A C 1
ATOM 735 O O . ILE A 1 90 ? 0.855 -15.024 2.498 1.00 94.38 90 ILE A O 1
ATOM 739 N N . PHE A 1 91 ? -1.067 -14.030 1.954 1.00 94.00 91 PHE A N 1
ATOM 740 C CA . PHE A 1 91 ? -1.773 -14.533 3.127 1.00 94.00 91 PHE A CA 1
ATOM 741 C C . PHE A 1 91 ? -1.996 -16.042 3.091 1.00 94.00 91 PHE A C 1
ATOM 743 O O . PHE A 1 91 ? -1.867 -16.688 4.132 1.00 94.00 91 PHE A O 1
ATOM 750 N N . ALA A 1 92 ? -2.249 -16.619 1.915 1.00 92.44 92 ALA A N 1
ATOM 751 C CA . ALA A 1 92 ? -2.346 -18.066 1.758 1.00 92.44 92 ALA A CA 1
ATOM 752 C C . ALA A 1 92 ? -1.016 -18.775 2.072 1.00 92.44 92 ALA A C 1
ATOM 754 O O . ALA A 1 92 ? -1.018 -19.850 2.671 1.00 92.44 92 ALA A O 1
ATOM 755 N N . GLN A 1 93 ? 0.121 -18.178 1.696 1.00 94.75 93 GLN A N 1
ATOM 756 C CA . GLN A 1 93 ? 1.445 -18.766 1.929 1.00 94.75 93 GLN A CA 1
ATOM 757 C C . GLN A 1 93 ? 1.960 -18.542 3.355 1.00 94.75 93 GLN A C 1
ATOM 759 O O . GLN A 1 93 ? 2.519 -19.453 3.962 1.00 94.75 93 GLN A O 1
ATOM 764 N N . THR A 1 94 ? 1.780 -17.337 3.895 1.00 92.75 94 THR A N 1
ATOM 765 C CA . THR A 1 94 ? 2.301 -16.962 5.222 1.00 92.75 94 THR A CA 1
ATOM 766 C C . THR A 1 94 ? 1.420 -17.441 6.366 1.00 92.75 94 THR A C 1
ATOM 768 O O . THR A 1 94 ? 1.894 -17.521 7.497 1.00 92.75 94 THR A O 1
ATOM 771 N N . LYS A 1 95 ? 0.139 -17.729 6.093 1.00 90.62 95 LYS A N 1
ATOM 772 C CA . LYS A 1 95 ? -0.874 -18.068 7.102 1.00 90.62 95 LYS A CA 1
ATOM 773 C C . LYS A 1 95 ? -1.030 -17.005 8.190 1.00 90.62 95 LYS A C 1
ATOM 775 O O . LYS A 1 95 ? -1.556 -17.290 9.261 1.00 90.62 95 LYS A O 1
ATOM 780 N N . VAL A 1 96 ? -0.607 -15.763 7.929 1.00 89.00 96 VAL A N 1
ATOM 781 C CA . VAL A 1 96 ? -0.658 -14.674 8.920 1.00 89.00 96 VAL A CA 1
ATOM 782 C C . VAL A 1 96 ? -2.078 -14.458 9.445 1.00 89.00 96 VAL A C 1
ATOM 784 O O . VAL A 1 96 ? -2.269 -14.254 10.638 1.00 89.00 96 VAL A O 1
ATOM 787 N N . LEU A 1 97 ? -3.080 -14.611 8.573 1.00 86.12 97 LEU A N 1
ATOM 788 C CA . LEU A 1 97 ? -4.489 -14.457 8.922 1.00 86.12 97 LEU A CA 1
ATOM 789 C C . LEU A 1 97 ? -5.026 -15.563 9.841 1.00 86.12 97 LEU A C 1
ATOM 791 O O . LEU A 1 97 ? -6.003 -15.326 10.541 1.00 86.12 97 LEU A O 1
ATOM 795 N N . GLU A 1 98 ? -4.421 -16.756 9.854 1.00 86.00 98 GLU A N 1
ATOM 796 C CA . GLU A 1 98 ? -4.846 -17.855 10.740 1.00 86.00 98 GLU A CA 1
ATOM 797 C C . GLU A 1 98 ? -4.523 -17.556 12.211 1.00 86.00 98 GLU A C 1
ATOM 799 O O . GLU A 1 98 ? -5.173 -18.087 13.107 1.00 86.00 98 GLU A O 1
ATOM 804 N N . ASN A 1 99 ? -3.539 -16.685 12.451 1.00 80.19 99 ASN A N 1
ATOM 805 C CA . ASN A 1 99 ? -3.093 -16.296 13.787 1.00 80.19 99 ASN A CA 1
ATOM 806 C C . ASN A 1 99 ? -3.800 -15.041 14.319 1.00 80.19 99 ASN A C 1
ATOM 808 O O . ASN A 1 99 ? -3.579 -14.664 15.470 1.00 80.19 99 ASN A O 1
ATOM 812 N N . LEU A 1 100 ? -4.622 -14.379 13.501 1.00 83.12 100 LEU A N 1
ATOM 813 C CA . LEU A 1 100 ? -5.373 -13.202 13.927 1.00 83.12 100 LEU A CA 1
ATOM 814 C C . LEU A 1 100 ? -6.615 -13.620 14.720 1.00 83.12 100 LEU A C 1
ATOM 816 O O . LEU A 1 100 ? -7.276 -14.615 14.414 1.00 83.12 100 LEU A O 1
ATOM 820 N N . GLN A 1 101 ? -6.947 -12.840 15.749 1.00 73.94 101 GLN A N 1
ATOM 821 C CA . GLN A 1 101 ? -8.193 -13.030 16.485 1.00 73.94 101 GLN A CA 1
ATOM 822 C C . GLN A 1 101 ? -9.411 -12.735 15.594 1.00 73.94 101 GLN A C 1
ATOM 824 O O . GLN A 1 101 ? -9.303 -12.119 14.535 1.00 73.94 101 GLN A O 1
ATOM 829 N N . LYS A 1 102 ? -10.603 -13.180 16.025 1.00 73.31 102 LYS A N 1
ATOM 830 C CA . LYS A 1 102 ? -11.857 -12.942 15.283 1.00 73.31 102 LYS A CA 1
ATOM 831 C C . LYS A 1 102 ? -12.138 -11.454 15.063 1.00 73.31 102 LYS A C 1
ATOM 833 O O . LYS A 1 102 ? -12.704 -11.099 14.032 1.00 73.31 102 LYS A O 1
ATOM 838 N N . GLU A 1 103 ? -11.747 -10.620 16.020 1.00 87.88 103 GLU A N 1
ATOM 839 C CA . GLU A 1 103 ? -11.769 -9.165 15.920 1.00 87.88 103 GLU A CA 1
ATOM 840 C C . GLU A 1 103 ? -10.326 -8.679 15.958 1.00 87.88 103 GLU A C 1
ATOM 842 O O . GLU A 1 103 ? -9.563 -9.086 16.831 1.00 87.88 103 GLU A O 1
ATOM 847 N N . PHE A 1 104 ? -9.940 -7.863 14.984 1.00 91.62 104 PHE A N 1
ATOM 848 C CA . PHE A 1 104 ? -8.581 -7.347 14.886 1.00 91.62 104 PHE A CA 1
ATOM 849 C C . PHE A 1 104 ? -8.570 -6.000 14.173 1.00 91.62 104 PHE A C 1
ATOM 851 O O . PHE A 1 104 ? -9.491 -5.637 13.432 1.00 91.62 104 PHE A O 1
ATOM 858 N N . THR A 1 105 ? -7.499 -5.258 14.378 1.00 94.19 105 THR A N 1
ATOM 859 C CA . THR A 1 105 ? -7.261 -3.971 13.744 1.00 94.19 105 THR A CA 1
ATOM 860 C C . THR A 1 105 ? -6.121 -4.076 12.746 1.00 94.19 105 THR A C 1
ATOM 862 O O . THR A 1 105 ? -5.191 -4.868 12.909 1.00 94.19 105 THR A O 1
ATOM 865 N N . PHE A 1 106 ? -6.184 -3.287 11.679 1.00 96.12 106 PHE A N 1
ATOM 866 C CA . PHE A 1 106 ? -5.119 -3.264 10.689 1.00 96.12 106 PHE A CA 1
ATOM 867 C C . PHE A 1 106 ? -4.787 -1.858 10.195 1.00 96.12 106 PHE A C 1
ATOM 869 O O . PHE A 1 106 ? -5.611 -0.947 10.206 1.00 96.12 106 PHE A O 1
ATOM 876 N N . ALA A 1 107 ? -3.560 -1.690 9.732 1.00 97.31 107 ALA A N 1
ATOM 877 C CA . ALA A 1 107 ? -3.062 -0.478 9.103 1.00 97.31 107 ALA A CA 1
ATOM 878 C C . ALA A 1 107 ? -2.580 -0.805 7.687 1.00 97.31 107 ALA A C 1
ATOM 880 O O . ALA A 1 107 ? -1.974 -1.854 7.478 1.00 97.31 107 ALA A O 1
ATOM 881 N N . ASP A 1 108 ? -2.848 0.080 6.730 1.00 97.56 108 ASP A N 1
ATOM 882 C CA . ASP A 1 108 ? -2.452 -0.085 5.327 1.00 97.56 108 ASP A CA 1
ATOM 883 C C . ASP A 1 108 ? -1.842 1.225 4.801 1.00 97.56 108 ASP A C 1
ATOM 885 O O . ASP A 1 108 ? -2.529 2.243 4.660 1.00 97.56 108 ASP A O 1
ATOM 889 N N . VAL A 1 109 ? -0.531 1.232 4.563 1.00 96.81 109 VAL A N 1
ATOM 890 C CA . VAL A 1 109 ? 0.234 2.425 4.162 1.00 96.81 109 VAL A CA 1
ATOM 891 C C . VAL A 1 109 ? 0.720 2.289 2.719 1.00 96.81 109 VAL A C 1
ATOM 893 O O . VAL A 1 109 ? 0.986 1.189 2.250 1.00 96.81 109 VAL A O 1
ATOM 896 N N . CYS A 1 110 ? 0.797 3.409 1.993 1.00 95.56 110 CYS A N 1
ATOM 897 C CA . CYS A 1 110 ? 0.999 3.423 0.536 1.00 95.56 110 CYS A CA 1
ATOM 898 C C . CYS A 1 110 ? -0.080 2.613 -0.203 1.00 95.56 110 CYS A C 1
ATOM 900 O O . CYS A 1 110 ? 0.153 1.985 -1.226 1.00 95.56 110 CYS A O 1
ATOM 902 N N . ALA A 1 111 ? -1.285 2.606 0.358 1.00 93.25 111 ALA A N 1
ATOM 903 C CA . ALA A 1 111 ? -2.269 1.578 0.066 1.00 93.25 111 ALA A CA 1
ATOM 904 C C . ALA A 1 111 ? -3.206 1.900 -1.103 1.00 93.25 111 ALA A C 1
ATOM 906 O O . ALA A 1 111 ? -3.890 1.003 -1.603 1.00 93.25 111 ALA A O 1
ATOM 907 N N . ALA A 1 112 ? -3.312 3.167 -1.520 1.00 92.88 112 ALA A N 1
ATOM 908 C CA . ALA A 1 112 ? -4.323 3.569 -2.491 1.00 92.88 112 ALA A CA 1
ATOM 909 C C . ALA A 1 112 ? -4.090 2.888 -3.855 1.00 92.88 112 ALA A C 1
ATOM 911 O O . ALA A 1 112 ? -2.956 2.795 -4.318 1.00 92.88 112 ALA A O 1
ATOM 912 N N . PRO A 1 113 ? -5.153 2.409 -4.531 1.00 94.62 113 PRO A N 1
ATOM 913 C CA . PRO A 1 113 ? -6.570 2.658 -4.237 1.00 94.62 113 PRO A CA 1
ATOM 914 C C . PRO A 1 113 ? -7.204 1.765 -3.152 1.00 94.62 113 PRO A C 1
ATOM 916 O O . PRO A 1 113 ? -8.378 1.954 -2.828 1.00 94.62 113 PRO A O 1
ATOM 919 N N . GLY A 1 114 ? -6.451 0.822 -2.575 1.00 95.69 114 GLY A N 1
ATOM 920 C CA . GLY A 1 114 ? -6.842 0.063 -1.381 1.00 95.69 114 GLY A CA 1
ATOM 921 C C . GLY A 1 114 ? -7.243 -1.390 -1.633 1.00 95.69 114 GLY A C 1
ATOM 922 O O . GLY A 1 114 ? -8.099 -1.922 -0.931 1.00 95.69 114 GLY A O 1
ATOM 923 N N . SER A 1 115 ? -6.676 -2.067 -2.638 1.00 96.31 115 SER A N 1
ATOM 924 C CA . SER A 1 115 ? -7.091 -3.452 -2.933 1.00 96.31 115 SER A CA 1
ATOM 925 C C . SER A 1 115 ? -6.786 -4.431 -1.791 1.00 96.31 115 SER A C 1
ATOM 927 O O . SER A 1 115 ? -7.519 -5.406 -1.645 1.00 96.31 115 SER A O 1
ATOM 929 N N . TRP A 1 116 ? -5.748 -4.180 -0.983 1.00 97.19 116 TRP A N 1
ATOM 930 C CA . TRP A 1 116 ? -5.402 -5.019 0.170 1.00 97.19 116 TRP A CA 1
ATOM 931 C C . TRP A 1 116 ? -6.388 -4.804 1.321 1.00 97.19 116 TRP A C 1
ATOM 933 O O . TRP A 1 116 ? -6.990 -5.755 1.814 1.00 97.19 116 TRP A O 1
ATOM 943 N N . SER A 1 117 ? -6.660 -3.544 1.665 1.00 97.56 117 SER A N 1
ATOM 944 C CA . SER A 1 117 ? -7.734 -3.172 2.592 1.00 97.56 117 SER A CA 1
ATOM 945 C C . SER A 1 117 ? -9.103 -3.747 2.197 1.00 97.56 117 SER A C 1
ATOM 947 O O . SER A 1 117 ? -9.811 -4.284 3.050 1.00 97.56 117 SER A O 1
ATOM 949 N N . LEU A 1 118 ? -9.479 -3.690 0.910 1.00 96.62 118 LEU A N 1
ATOM 950 C CA . LEU A 1 118 ? -10.723 -4.299 0.419 1.00 96.62 118 LEU A CA 1
ATOM 951 C C . LEU A 1 118 ? -10.749 -5.809 0.650 1.00 96.62 118 LEU A C 1
ATOM 953 O O . LEU A 1 118 ? -11.745 -6.320 1.162 1.00 96.62 118 LEU A O 1
ATOM 957 N N . PHE A 1 119 ? -9.661 -6.502 0.306 1.00 95.62 119 PHE A N 1
ATOM 958 C CA . PHE A 1 119 ? -9.531 -7.941 0.514 1.00 95.62 119 PHE A CA 1
ATOM 959 C C . PHE A 1 119 ? -9.789 -8.315 1.981 1.00 95.62 119 PHE A C 1
ATOM 961 O O . PHE A 1 119 ? -10.601 -9.195 2.275 1.00 95.62 119 PHE A O 1
ATOM 968 N N . VAL A 1 120 ? -9.147 -7.603 2.913 1.00 95.38 120 VAL A N 1
ATOM 969 C CA . VAL A 1 120 ? -9.295 -7.844 4.353 1.00 95.38 120 VAL A CA 1
ATOM 970 C C . VAL A 1 120 ? -10.732 -7.574 4.811 1.00 95.38 120 VAL A C 1
ATOM 972 O O . VAL A 1 120 ? -11.358 -8.435 5.430 1.00 95.38 120 VAL A O 1
ATOM 975 N N . LEU A 1 121 ? -11.303 -6.418 4.469 1.00 95.25 121 LEU A N 1
ATOM 976 C CA . LEU A 1 121 ? -12.641 -6.030 4.928 1.00 95.25 121 LEU A CA 1
ATOM 977 C C . LEU A 1 121 ? -13.755 -6.917 4.367 1.00 95.25 121 LEU A C 1
ATOM 979 O O . LEU A 1 121 ? -14.765 -7.110 5.043 1.00 95.25 121 LEU A O 1
ATOM 983 N N . GLN A 1 122 ? -13.609 -7.439 3.148 1.00 93.25 122 GLN A N 1
ATOM 984 C CA . GLN A 1 122 ? -14.587 -8.351 2.548 1.00 93.25 122 GLN A CA 1
ATOM 985 C C . GLN A 1 122 ? -14.565 -9.737 3.197 1.00 93.25 122 GLN A C 1
ATOM 987 O O . GLN A 1 122 ? -15.587 -10.423 3.218 1.00 93.25 122 GLN A O 1
ATOM 992 N N . ARG A 1 123 ? -13.415 -10.155 3.734 1.00 91.38 123 ARG A N 1
ATOM 993 C CA . ARG A 1 123 ? -13.234 -11.488 4.314 1.00 91.38 123 ARG A CA 1
ATOM 994 C C . ARG A 1 123 ? -13.473 -11.535 5.821 1.00 91.38 123 ARG A C 1
ATOM 996 O O . ARG A 1 123 ? -13.877 -12.577 6.333 1.00 91.38 123 ARG A O 1
ATOM 1003 N N . PHE A 1 124 ? -13.265 -10.420 6.514 1.00 91.69 124 PHE A N 1
ATOM 1004 C CA . PHE A 1 124 ? -13.385 -10.330 7.965 1.00 91.69 124 PHE A CA 1
ATOM 1005 C C . PHE A 1 124 ? -14.397 -9.251 8.344 1.00 91.69 124 PHE A C 1
ATOM 1007 O O . PHE A 1 124 ? -14.179 -8.062 8.121 1.00 91.69 124 PHE A O 1
ATOM 1014 N N . ALA A 1 125 ? -15.529 -9.669 8.914 1.00 89.00 125 ALA A N 1
ATOM 1015 C CA . ALA A 1 125 ? -16.615 -8.758 9.276 1.00 89.00 125 ALA A CA 1
ATOM 1016 C C . ALA A 1 125 ? -16.270 -7.878 10.491 1.00 89.00 125 ALA A C 1
ATOM 1018 O O . ALA A 1 125 ? -16.641 -6.706 10.519 1.00 89.00 125 ALA A O 1
ATOM 1019 N N . SER A 1 126 ? -15.521 -8.424 11.453 1.00 88.50 126 SER A N 1
ATOM 1020 C CA . SER A 1 126 ? -15.219 -7.774 12.735 1.00 88.50 126 SER A CA 1
ATOM 1021 C C . SER A 1 126 ? -13.848 -7.093 12.784 1.00 88.50 126 SER A C 1
ATOM 1023 O O . SER A 1 126 ? -13.312 -6.876 13.867 1.00 88.50 126 SER A O 1
ATOM 1025 N N . CYS A 1 127 ? -13.258 -6.757 11.633 1.00 92.38 127 CYS A N 1
ATOM 1026 C CA . CYS A 1 127 ? -12.019 -5.983 11.597 1.00 92.38 127 CYS A CA 1
ATOM 1027 C C . CYS A 1 127 ? -12.261 -4.493 11.332 1.00 92.38 127 CYS A C 1
ATOM 1029 O O . CYS A 1 127 ? -13.248 -4.105 10.692 1.00 92.38 127 CYS A O 1
ATOM 1031 N N . ARG A 1 128 ? -11.333 -3.660 11.812 1.00 94.81 128 ARG A N 1
ATOM 1032 C CA . ARG A 1 128 ? -11.270 -2.221 11.518 1.00 94.81 128 ARG A CA 1
ATOM 1033 C C . ARG A 1 128 ? -9.908 -1.862 10.950 1.00 94.81 128 ARG A C 1
ATOM 1035 O O . ARG A 1 128 ? -8.898 -2.382 11.407 1.00 94.81 128 ARG A O 1
ATOM 1042 N N . GLY A 1 129 ? -9.881 -0.956 9.981 1.00 96.12 129 GLY A N 1
ATOM 1043 C CA . GLY A 1 129 ? -8.654 -0.554 9.307 1.00 96.12 129 GLY A CA 1
ATOM 1044 C C . GLY A 1 129 ? -8.447 0.951 9.258 1.00 96.12 129 GLY A C 1
ATOM 1045 O O . GLY A 1 129 ? -9.420 1.707 9.239 1.00 96.12 129 GLY A O 1
ATOM 1046 N N . VAL A 1 130 ? -7.189 1.383 9.184 1.00 97.62 130 VAL A N 1
ATOM 1047 C CA . VAL A 1 130 ? -6.825 2.753 8.797 1.00 97.62 130 VAL A CA 1
ATOM 1048 C C . VAL A 1 130 ? -5.858 2.724 7.621 1.00 97.62 130 VAL A C 1
ATOM 1050 O O . VAL A 1 130 ? -4.878 1.983 7.630 1.00 97.62 130 VAL A O 1
ATOM 1053 N N . GLY A 1 131 ? -6.144 3.542 6.611 1.00 97.62 131 GLY A N 1
ATOM 1054 C CA . GLY A 1 131 ? -5.368 3.653 5.385 1.00 97.62 131 GLY A CA 1
ATOM 1055 C C . GLY A 1 131 ? -4.740 5.026 5.196 1.00 97.62 131 GLY A C 1
ATOM 1056 O O . GLY A 1 131 ? -5.395 6.042 5.442 1.00 97.62 131 GLY A O 1
ATOM 1057 N N . MET A 1 132 ? -3.504 5.062 4.695 1.00 97.38 132 MET A N 1
ATOM 1058 C CA . MET A 1 132 ? -2.856 6.292 4.228 1.00 97.38 132 MET A CA 1
ATOM 1059 C C . MET A 1 132 ? -2.088 6.060 2.932 1.00 97.38 132 MET A C 1
ATOM 1061 O O . MET A 1 132 ? -1.404 5.056 2.765 1.00 97.38 132 MET A O 1
ATOM 1065 N N . SER A 1 133 ? -2.200 7.003 2.003 1.00 95.88 133 SER A N 1
ATOM 1066 C CA . SER A 1 133 ? -1.477 6.968 0.735 1.00 95.88 133 SER A CA 1
ATOM 1067 C C . SER A 1 133 ? -1.386 8.363 0.145 1.00 95.88 133 SER A C 1
ATOM 1069 O O . SER A 1 133 ? -2.264 9.193 0.391 1.00 95.88 133 SER A O 1
ATOM 1071 N N . MET A 1 134 ? -0.372 8.598 -0.684 1.00 93.75 134 MET A N 1
ATOM 1072 C CA . MET A 1 134 ? -0.319 9.806 -1.498 1.00 93.75 134 MET A CA 1
ATOM 1073 C C . MET A 1 134 ? -1.482 9.824 -2.502 1.00 93.75 134 MET A C 1
ATOM 1075 O O . MET A 1 134 ? -1.783 8.782 -3.098 1.00 93.75 134 MET A O 1
ATOM 1079 N N . PRO A 1 135 ? -2.151 10.972 -2.707 1.00 88.06 135 PRO A N 1
ATOM 1080 C CA . PRO A 1 135 ? -3.066 11.130 -3.821 1.00 88.06 135 PRO A CA 1
ATOM 1081 C C . PRO A 1 135 ? -2.276 11.107 -5.132 1.00 88.06 135 PRO A C 1
ATOM 1083 O O . PRO A 1 135 ? -1.149 11.598 -5.213 1.00 88.06 135 PRO A O 1
ATOM 1086 N N . VAL A 1 136 ? -2.876 10.537 -6.172 1.00 81.56 136 VAL A N 1
ATOM 1087 C CA . VAL A 1 136 ? -2.292 10.574 -7.515 1.00 81.56 136 VAL A CA 1
ATOM 1088 C C . VAL A 1 136 ? -2.479 11.979 -8.079 1.00 81.56 136 VAL A C 1
ATOM 1090 O O . VAL A 1 136 ? -3.577 12.532 -8.014 1.00 81.56 136 VAL A O 1
ATOM 1093 N N . GLU A 1 137 ? -1.425 12.556 -8.652 1.00 79.06 137 GLU A N 1
ATOM 1094 C CA . GLU A 1 137 ? -1.496 13.869 -9.295 1.00 79.06 137 GLU A CA 1
ATOM 1095 C C . GLU A 1 137 ? -2.642 13.923 -10.324 1.00 79.06 137 GLU A C 1
ATOM 1097 O O . GLU A 1 137 ? -2.870 12.985 -11.090 1.00 79.06 137 GLU A O 1
ATOM 1102 N N . GLY A 1 138 ? -3.424 15.005 -10.296 1.00 76.62 138 GLY A N 1
ATOM 1103 C CA . GLY A 1 138 ? -4.600 15.173 -11.157 1.00 76.62 138 GLY A CA 1
ATOM 1104 C C . GLY A 1 138 ? -5.818 14.317 -10.778 1.00 76.62 138 GLY A C 1
ATOM 1105 O O . GLY A 1 138 ? -6.875 14.469 -11.392 1.00 76.62 138 GLY A O 1
ATOM 1106 N N . THR A 1 139 ? -5.719 13.456 -9.759 1.00 80.88 139 THR A N 1
ATOM 1107 C CA . THR A 1 139 ? -6.858 12.712 -9.209 1.00 80.88 139 THR A CA 1
ATOM 1108 C C . THR A 1 139 ? -7.392 13.438 -7.974 1.00 80.88 139 THR A C 1
ATOM 1110 O O . THR A 1 139 ? -6.644 13.637 -7.017 1.00 80.88 139 THR A O 1
ATOM 1113 N N . PRO A 1 140 ? -8.679 13.834 -7.957 1.00 82.81 140 PRO A N 1
ATOM 1114 C CA . PRO A 1 140 ? -9.297 14.379 -6.756 1.00 82.81 140 PRO A CA 1
ATOM 1115 C C . PRO A 1 140 ? -9.137 13.429 -5.563 1.00 82.81 140 PRO A C 1
ATOM 1117 O O . PRO A 1 140 ? -9.280 12.215 -5.721 1.00 82.81 140 PRO A O 1
ATOM 1120 N N . ILE A 1 141 ? -8.857 13.970 -4.374 1.00 79.50 141 ILE A N 1
ATOM 1121 C CA . ILE A 1 141 ? -8.539 13.187 -3.167 1.00 79.50 141 ILE A CA 1
ATOM 1122 C C . ILE A 1 141 ? -9.629 12.152 -2.842 1.00 79.50 141 ILE A C 1
ATOM 1124 O O . ILE A 1 141 ? -9.327 11.035 -2.421 1.00 79.50 141 ILE A O 1
ATOM 1128 N N . GLU A 1 142 ? -10.894 12.493 -3.089 1.00 80.44 142 GLU A N 1
ATOM 1129 C CA . GLU A 1 142 ? -12.056 11.632 -2.871 1.00 80.44 142 GLU A CA 1
ATOM 1130 C C . GLU A 1 142 ? -12.125 10.439 -3.837 1.00 80.44 142 GLU A C 1
ATOM 1132 O O . GLU A 1 142 ? -12.835 9.471 -3.572 1.00 80.44 142 GLU A O 1
ATOM 1137 N N . LYS A 1 143 ? -11.376 10.493 -4.944 1.00 85.00 143 LYS A N 1
ATOM 1138 C CA . LYS A 1 143 ? -11.247 9.418 -5.939 1.00 85.00 143 LYS A CA 1
ATOM 1139 C C . LYS A 1 143 ? -9.970 8.598 -5.775 1.00 85.00 143 LYS A C 1
ATOM 1141 O O . LYS A 1 143 ? -9.792 7.624 -6.501 1.00 85.00 143 LYS A O 1
ATOM 1146 N N . THR A 1 144 ? -9.096 8.966 -4.836 1.00 89.75 144 THR A N 1
ATOM 1147 C CA . THR A 1 144 ? -7.859 8.224 -4.550 1.00 89.75 144 THR A CA 1
ATOM 1148 C C . THR A 1 144 ? -8.153 6.792 -4.103 1.00 89.75 144 THR A C 1
ATOM 1150 O O . THR A 1 144 ? -7.402 5.879 -4.430 1.00 89.75 144 THR A O 1
ATOM 1153 N N . TRP A 1 145 ? -9.256 6.581 -3.384 1.00 94.81 145 TRP A N 1
ATOM 1154 C CA . TRP A 1 145 ? -9.628 5.291 -2.808 1.00 94.81 145 TRP A CA 1
ATOM 1155 C C . TRP A 1 145 ? -10.858 4.700 -3.483 1.00 94.81 145 TRP A C 1
ATOM 1157 O O . TRP A 1 145 ? -11.719 5.421 -3.990 1.00 94.81 145 TRP A O 1
ATOM 1167 N N . TYR A 1 146 ? -10.978 3.372 -3.445 1.00 95.06 146 TYR A N 1
ATOM 1168 C CA . TYR A 1 146 ? -12.191 2.712 -3.914 1.00 95.06 146 TYR A CA 1
ATOM 1169 C C . TYR A 1 146 ? -13.435 3.203 -3.147 1.00 95.06 146 TYR A C 1
ATOM 1171 O O . TYR A 1 146 ? -13.380 3.322 -1.918 1.00 95.06 146 TYR A O 1
ATOM 1179 N N . PRO A 1 147 ? -14.581 3.425 -3.826 1.00 94.25 147 PRO A N 1
ATOM 1180 C CA . PRO A 1 147 ? -15.792 3.945 -3.185 1.00 94.25 147 PRO A CA 1
ATOM 1181 C C . PRO A 1 147 ? -16.285 3.118 -1.995 1.00 94.25 147 PRO A C 1
ATOM 1183 O O . PRO A 1 147 ? -16.893 3.661 -1.076 1.00 94.25 147 PRO A O 1
ATOM 1186 N N . ASP A 1 148 ? -16.045 1.808 -2.000 1.00 94.31 148 ASP A N 1
ATOM 1187 C CA . ASP A 1 148 ? -16.450 0.916 -0.910 1.00 94.31 148 ASP A CA 1
ATOM 1188 C C . ASP A 1 148 ? -15.610 1.124 0.353 1.00 94.31 148 ASP A C 1
ATOM 1190 O O . ASP A 1 148 ? -16.137 1.024 1.456 1.00 94.31 148 ASP A O 1
ATOM 1194 N N . LEU A 1 149 ? -14.335 1.497 0.208 1.00 95.56 149 LEU A N 1
ATOM 1195 C CA . LEU A 1 149 ? -13.494 1.894 1.338 1.00 95.56 149 LEU A CA 1
ATOM 1196 C C . LEU A 1 149 ? -13.863 3.284 1.838 1.00 95.56 149 LEU A C 1
ATOM 1198 O O . LEU A 1 149 ? -14.012 3.479 3.038 1.00 95.56 149 LEU A O 1
ATOM 1202 N N . ALA A 1 150 ? -14.056 4.232 0.919 1.00 93.62 150 ALA A N 1
ATOM 1203 C CA . ALA A 1 150 ? -14.381 5.615 1.260 1.00 93.62 150 ALA A CA 1
ATOM 1204 C C . ALA A 1 150 ? -15.701 5.756 2.038 1.00 93.62 150 ALA A C 1
ATOM 1206 O O . ALA A 1 150 ? -15.869 6.710 2.794 1.00 93.62 150 ALA A O 1
ATOM 1207 N N . ARG A 1 151 ? -16.631 4.809 1.858 1.00 94.25 151 ARG A N 1
ATOM 1208 C CA . ARG A 1 151 ? -17.942 4.771 2.526 1.00 94.25 151 ARG A CA 1
ATOM 1209 C C . ARG A 1 151 ? -18.007 3.817 3.722 1.00 94.25 151 ARG A C 1
ATOM 1211 O O . ARG A 1 151 ? -19.052 3.730 4.354 1.00 94.25 151 ARG A O 1
ATOM 1218 N N . SER A 1 152 ? -16.952 3.054 3.996 1.00 94.75 152 SER A N 1
ATOM 1219 C CA . SER A 1 152 ? -16.979 2.014 5.024 1.00 94.75 152 SER A CA 1
ATOM 1220 C C . SER A 1 152 ? -16.699 2.592 6.408 1.00 94.75 152 SER A C 1
ATOM 1222 O O . SER A 1 152 ? -15.587 3.033 6.677 1.00 94.75 152 SER A O 1
ATOM 1224 N N . ASP A 1 153 ? -17.636 2.442 7.344 1.00 95.12 153 ASP A N 1
ATOM 1225 C CA . ASP A 1 153 ? -17.421 2.817 8.753 1.00 95.12 153 ASP A CA 1
ATOM 1226 C C . ASP A 1 153 ? -16.327 1.982 9.438 1.00 95.12 153 ASP A C 1
ATOM 1228 O O . ASP A 1 153 ? -15.769 2.375 10.460 1.00 95.12 153 ASP A O 1
ATOM 1232 N N . ARG A 1 154 ? -15.976 0.821 8.872 1.00 95.44 154 ARG A N 1
ATOM 1233 C CA . ARG A 1 154 ? -14.883 -0.024 9.375 1.00 95.44 154 ARG A CA 1
ATOM 1234 C C . ARG A 1 154 ? -13.509 0.456 8.928 1.00 95.44 154 ARG A C 1
ATOM 1236 O O . ARG A 1 154 ? -12.514 -0.008 9.475 1.00 95.44 154 ARG A O 1
ATOM 1243 N N . PHE A 1 155 ? -13.426 1.376 7.968 1.00 97.25 155 PHE A N 1
ATOM 1244 C CA . PHE A 1 155 ? -12.160 1.795 7.379 1.00 97.25 155 PHE A CA 1
ATOM 1245 C C . PHE A 1 155 ? -12.004 3.308 7.392 1.00 97.25 155 PHE A C 1
ATOM 1247 O O . PHE A 1 155 ? -12.796 4.026 6.787 1.00 97.25 155 PHE A O 1
ATOM 1254 N N . LYS A 1 156 ? -10.956 3.806 8.048 1.00 96.62 156 LYS A N 1
ATOM 1255 C CA . LYS A 1 156 ? -10.671 5.237 8.075 1.00 96.62 156 LYS A CA 1
ATOM 1256 C C . LYS A 1 156 ? -9.543 5.590 7.121 1.00 96.62 156 LYS A C 1
ATOM 1258 O O . LYS A 1 156 ? -8.434 5.092 7.245 1.00 96.62 156 LYS A O 1
ATOM 1263 N N . ILE A 1 157 ? -9.813 6.514 6.210 1.00 96.69 157 ILE A N 1
ATOM 1264 C CA . ILE A 1 157 ? -8.790 7.108 5.350 1.00 96.69 157 ILE A CA 1
ATOM 1265 C C . ILE A 1 157 ? -8.221 8.352 6.036 1.00 96.69 157 ILE A C 1
ATOM 1267 O O . ILE A 1 157 ? -8.973 9.182 6.557 1.00 96.69 157 ILE A O 1
ATOM 1271 N N . THR A 1 158 ? -6.900 8.501 5.994 1.00 95.75 158 THR A N 1
ATOM 1272 C CA . THR A 1 158 ? -6.195 9.735 6.343 1.00 95.75 158 THR A CA 1
ATOM 1273 C C . THR A 1 158 ? -5.091 10.024 5.328 1.00 95.75 158 THR A C 1
ATOM 1275 O O . THR A 1 158 ? -4.584 9.127 4.662 1.00 95.75 158 THR A O 1
ATOM 1278 N N . PHE A 1 159 ? -4.728 11.296 5.203 1.00 95.38 159 PHE A N 1
ATOM 1279 C CA . PHE A 1 159 ? -3.643 11.778 4.344 1.00 95.38 159 PHE A CA 1
ATOM 1280 C C . PHE A 1 159 ? -2.551 12.471 5.173 1.00 95.38 159 PHE A C 1
ATOM 1282 O O . PHE A 1 159 ? -1.783 13.272 4.651 1.00 95.38 159 PHE A O 1
ATOM 1289 N N . GLY A 1 160 ? -2.517 12.204 6.481 1.00 95.50 160 GLY A N 1
ATOM 1290 C CA . GLY A 1 160 ? -1.620 12.879 7.411 1.00 95.50 160 GLY A CA 1
ATOM 1291 C C . GLY A 1 160 ? -2.069 14.296 7.778 1.00 95.50 160 GLY A C 1
ATOM 1292 O O . GLY A 1 160 ? -3.209 14.713 7.515 1.00 95.50 160 GLY A O 1
ATOM 1293 N N . GLU A 1 161 ? -1.165 15.021 8.429 1.00 97.12 161 GLU A N 1
ATOM 1294 C CA . GLU A 1 161 ? -1.374 16.393 8.884 1.00 97.12 161 GLU A CA 1
ATOM 1295 C C . GLU A 1 161 ? -1.502 17.336 7.682 1.00 97.12 161 GLU A C 1
ATOM 1297 O O . GLU A 1 161 ? -2.517 18.024 7.546 1.00 97.12 161 GLU A O 1
ATOM 1302 N N . ASP A 1 162 ? -0.532 17.287 6.763 1.00 95.25 162 ASP A N 1
ATOM 1303 C CA . ASP A 1 162 ? -0.430 18.194 5.610 1.00 95.25 162 ASP A CA 1
ATOM 1304 C C . ASP A 1 162 ? -1.303 17.786 4.409 1.00 95.25 162 ASP A C 1
ATOM 1306 O O . ASP A 1 162 ? -1.338 18.477 3.391 1.00 95.25 162 ASP A O 1
ATOM 1310 N N . LYS A 1 163 ? -2.028 16.668 4.532 1.00 93.25 163 LYS A N 1
ATOM 1311 C CA . LYS A 1 163 ? -2.905 16.081 3.504 1.00 93.25 163 LYS A CA 1
ATOM 1312 C C . LYS A 1 163 ? -2.195 15.579 2.244 1.00 93.25 163 LYS A C 1
ATOM 1314 O O . LYS A 1 163 ? -2.871 15.228 1.279 1.00 93.25 163 LYS A O 1
ATOM 1319 N N . SER A 1 164 ? -0.869 15.465 2.253 1.00 93.50 164 SER A N 1
ATOM 1320 C CA . SER A 1 164 ? -0.107 14.892 1.138 1.00 93.50 164 SER A CA 1
ATOM 1321 C C . SER A 1 164 ? -0.089 13.365 1.138 1.00 93.50 164 SER A C 1
ATOM 1323 O O . SER A 1 164 ? 0.203 12.763 0.111 1.00 93.50 164 SER A O 1
ATOM 1325 N N . GLY A 1 165 ? -0.348 12.718 2.279 1.00 94.56 165 GLY A N 1
ATOM 1326 C CA . GLY A 1 165 ? -0.167 11.275 2.448 1.00 94.56 165 GLY A CA 1
ATOM 1327 C C . GLY A 1 165 ? 1.292 10.815 2.348 1.00 94.56 165 GLY A C 1
ATOM 1328 O O . GLY A 1 165 ? 1.542 9.616 2.237 1.00 94.56 165 GLY A O 1
ATOM 1329 N N . ASN A 1 166 ? 2.254 11.744 2.368 1.00 95.38 166 ASN A N 1
ATOM 1330 C CA . ASN A 1 166 ? 3.675 11.447 2.252 1.00 95.38 166 ASN A CA 1
ATOM 1331 C C . ASN A 1 166 ? 4.208 10.828 3.552 1.00 95.38 166 ASN A C 1
ATOM 1333 O O . ASN A 1 166 ? 4.272 11.495 4.586 1.00 95.38 166 ASN A O 1
ATOM 1337 N N . VAL A 1 167 ? 4.632 9.567 3.476 1.00 96.06 167 VAL A N 1
ATOM 1338 C CA . VAL A 1 167 ? 5.163 8.790 4.608 1.00 96.06 167 VAL A CA 1
ATOM 1339 C C . VAL A 1 167 ? 6.547 9.244 5.070 1.00 96.06 167 VAL A C 1
ATOM 1341 O O . VAL A 1 167 ? 6.956 8.913 6.178 1.00 96.06 167 VAL A O 1
ATOM 1344 N N . TYR A 1 168 ? 7.267 10.022 4.261 1.00 95.88 168 TYR A N 1
ATOM 1345 C CA . TYR A 1 168 ? 8.555 10.598 4.649 1.00 95.88 168 TYR A CA 1
ATOM 1346 C C . TYR A 1 168 ? 8.403 11.837 5.544 1.00 95.88 168 TYR A C 1
ATOM 1348 O O . TYR A 1 168 ? 9.370 12.266 6.173 1.00 95.88 168 TYR A O 1
ATOM 1356 N N . VAL A 1 169 ? 7.198 12.411 5.635 1.00 97.38 169 VAL A N 1
ATOM 1357 C CA . VAL A 1 169 ? 6.898 13.528 6.537 1.00 97.38 169 VAL A CA 1
ATOM 1358 C C . VAL A 1 169 ? 6.489 12.962 7.893 1.00 97.38 169 VAL A C 1
ATOM 1360 O O . VAL A 1 169 ? 5.436 12.341 8.039 1.00 97.38 169 VAL A O 1
ATOM 1363 N N . LYS A 1 170 ? 7.323 13.193 8.911 1.00 97.69 170 LYS A N 1
ATOM 1364 C CA . LYS A 1 170 ? 7.128 12.663 10.269 1.00 97.69 170 LYS A CA 1
ATOM 1365 C C . LYS A 1 170 ? 5.734 12.972 10.828 1.00 97.69 170 LYS A C 1
ATOM 1367 O O . LYS A 1 170 ? 5.092 12.093 11.395 1.00 97.69 170 LYS A O 1
ATOM 1372 N N . GLN A 1 171 ? 5.256 14.193 10.635 1.00 98.12 171 GLN A N 1
ATOM 1373 C CA . GLN A 1 171 ? 3.971 14.646 11.153 1.00 98.12 171 GLN A CA 1
ATOM 1374 C C . GLN A 1 171 ? 2.787 13.893 10.530 1.00 98.12 171 GLN A C 1
ATOM 1376 O O . GLN A 1 171 ? 1.791 13.626 11.201 1.00 98.12 171 GLN A O 1
ATOM 1381 N N . ASN A 1 172 ? 2.910 13.457 9.272 1.00 97.81 172 ASN A N 1
ATOM 1382 C CA . ASN A 1 172 ? 1.892 12.624 8.635 1.00 97.81 172 ASN A CA 1
ATOM 1383 C C . ASN A 1 172 ? 1.805 11.241 9.278 1.00 97.81 172 ASN A C 1
ATOM 1385 O O . ASN A 1 172 ? 0.702 10.731 9.468 1.00 97.81 172 ASN A O 1
ATOM 1389 N N . LEU A 1 173 ? 2.942 10.656 9.667 1.00 96.44 173 LEU A N 1
ATOM 1390 C CA . LEU A 1 173 ? 2.967 9.396 10.413 1.00 96.44 173 LEU A CA 1
ATOM 1391 C C . LEU A 1 173 ? 2.413 9.557 11.837 1.00 96.44 173 LEU A C 1
ATOM 1393 O O . LEU A 1 173 ? 1.716 8.670 12.331 1.00 96.44 173 LEU A O 1
ATOM 1397 N N . GLU A 1 174 ? 2.687 10.685 12.496 1.00 96.69 174 GLU A N 1
ATOM 1398 C CA . GLU A 1 174 ? 2.128 10.990 13.819 1.00 96.69 174 GLU A CA 1
ATOM 1399 C C . GLU A 1 174 ? 0.600 11.138 13.761 1.00 96.69 174 GLU A C 1
ATOM 1401 O O . GLU A 1 174 ? -0.108 10.535 14.575 1.00 96.69 174 GLU A O 1
ATOM 1406 N N . GLU A 1 175 ? 0.075 11.844 12.757 1.00 96.75 175 GLU A N 1
ATOM 1407 C CA . GLU A 1 175 ? -1.370 11.965 12.537 1.00 96.75 175 GLU A CA 1
ATOM 1408 C C . GLU A 1 175 ? -2.007 10.638 12.095 1.00 96.75 175 GLU A C 1
ATOM 1410 O O . GLU A 1 175 ? -3.122 10.311 12.515 1.00 96.75 175 GLU A O 1
ATOM 1415 N N . PHE A 1 176 ? -1.303 9.818 11.309 1.00 96.44 176 PHE A N 1
ATOM 1416 C CA . PHE A 1 176 ? -1.739 8.458 10.987 1.00 96.44 176 PHE A CA 1
ATOM 1417 C C . PHE A 1 176 ? -1.907 7.615 12.253 1.00 96.44 176 PHE A C 1
ATOM 1419 O O . PHE A 1 176 ? -2.972 7.044 12.482 1.00 96.44 176 PHE A O 1
ATOM 1426 N N . ASN A 1 177 ? -0.904 7.610 13.133 1.00 94.44 177 ASN A N 1
ATOM 1427 C CA . ASN A 1 177 ? -0.961 6.896 14.407 1.00 94.44 177 ASN A CA 1
ATOM 1428 C C . ASN A 1 177 ? -2.084 7.424 15.322 1.00 94.44 177 ASN A C 1
ATOM 1430 O O . ASN A 1 177 ? -2.811 6.650 15.943 1.00 94.44 177 ASN A O 1
ATOM 1434 N N . SER A 1 178 ? -2.268 8.746 15.378 1.00 93.94 178 SER A N 1
ATOM 1435 C CA . SER A 1 178 ? -3.388 9.391 16.079 1.00 93.94 178 SER A CA 1
ATOM 1436 C C . SER A 1 178 ? -4.742 8.919 15.532 1.00 93.94 178 SER A C 1
ATOM 1438 O O . SER A 1 178 ? -5.647 8.586 16.300 1.00 93.94 178 SER A O 1
ATOM 1440 N N . THR A 1 179 ? -4.868 8.816 14.205 1.00 95.38 179 THR A N 1
ATOM 1441 C CA . THR A 1 179 ? -6.069 8.314 13.524 1.00 95.38 179 THR A CA 1
ATOM 1442 C C . THR A 1 179 ? -6.331 6.846 13.857 1.00 95.38 179 THR A C 1
ATOM 1444 O O . THR A 1 179 ? -7.459 6.513 14.217 1.00 95.38 179 THR A O 1
ATOM 1447 N N . CYS A 1 180 ? -5.304 5.991 13.809 1.00 94.31 180 CYS A N 1
ATOM 1448 C CA . CYS A 1 180 ? -5.374 4.592 14.237 1.00 94.31 180 CYS A CA 1
ATOM 1449 C C . CYS A 1 180 ? -5.943 4.477 15.651 1.00 94.31 180 CYS A C 1
ATOM 1451 O O . CYS A 1 180 ? -6.976 3.846 15.854 1.00 94.31 180 CYS A O 1
ATOM 1453 N N . LYS A 1 181 ? -5.339 5.176 16.620 1.00 91.25 181 LYS A N 1
ATOM 1454 C CA . LYS A 1 181 ? -5.793 5.150 18.018 1.00 91.25 181 LYS A CA 1
ATOM 1455 C C . LYS A 1 181 ? -7.259 5.553 18.147 1.00 91.25 181 LYS A C 1
ATOM 1457 O O . LYS A 1 181 ? -8.026 4.839 18.782 1.00 91.25 181 LYS A O 1
ATOM 1462 N N . LYS A 1 182 ? -7.673 6.652 17.511 1.00 91.56 182 LYS A N 1
ATOM 1463 C CA . LYS A 1 182 ? -9.067 7.130 17.563 1.00 91.56 182 LYS A CA 1
ATOM 1464 C C . LYS A 1 182 ? -10.052 6.140 16.935 1.00 91.56 182 LYS A C 1
ATOM 1466 O O . LYS A 1 182 ? -11.133 5.951 17.475 1.00 91.56 182 LYS A O 1
ATOM 1471 N N . HIS A 1 183 ? -9.691 5.528 15.807 1.00 92.31 183 HIS A N 1
ATOM 1472 C CA . HIS A 1 183 ? -10.576 4.629 15.055 1.00 92.31 183 HIS A CA 1
ATOM 1473 C C . HIS A 1 183 ? -10.692 3.232 15.680 1.00 92.31 183 HIS A C 1
ATOM 1475 O O . HIS A 1 183 ? -11.722 2.571 15.557 1.00 92.31 183 HIS A O 1
ATOM 1481 N N . PHE A 1 184 ? -9.641 2.775 16.360 1.00 89.94 184 PHE A N 1
ATOM 1482 C CA . PHE A 1 184 ? -9.601 1.453 16.985 1.00 89.94 184 PHE A CA 1
ATOM 1483 C C . PHE A 1 184 ? -10.173 1.429 18.403 1.00 89.94 184 PHE A C 1
ATOM 1485 O O . PHE A 1 184 ? -10.656 0.384 18.829 1.00 89.94 184 PHE A O 1
ATOM 1492 N N . SER A 1 185 ? -10.187 2.569 19.103 1.00 72.62 185 SER A N 1
ATOM 1493 C CA . SER A 1 185 ? -10.594 2.662 20.511 1.00 72.62 185 SER A CA 1
ATOM 1494 C C . SER A 1 185 ? -12.058 2.268 20.760 1.00 72.62 185 SER A C 1
ATOM 1496 O O . SER A 1 185 ? -12.969 3.091 20.717 1.00 72.62 185 SER A O 1
ATOM 1498 N N . THR A 1 186 ? -12.262 1.001 21.111 1.00 55.62 186 THR A N 1
ATOM 1499 C CA . THR A 1 186 ? -12.848 0.614 22.404 1.00 55.62 186 THR A CA 1
ATOM 1500 C C . THR A 1 186 ? -11.686 0.466 23.394 1.00 55.62 186 THR A C 1
ATOM 1502 O O . THR A 1 186 ? -10.623 0.018 22.979 1.00 55.62 186 THR A O 1
ATOM 1505 N N . GLU A 1 187 ? -11.844 0.869 24.656 1.00 52.31 187 GLU A N 1
ATOM 1506 C CA . GLU A 1 187 ? -10.787 1.171 25.654 1.00 52.31 187 GLU A CA 1
ATOM 1507 C C . GLU A 1 187 ? -9.670 0.119 25.913 1.00 52.31 187 GLU A C 1
ATOM 1509 O O . GLU A 1 187 ? -8.759 0.387 26.691 1.00 52.31 187 GLU A O 1
ATOM 1514 N N . GLU A 1 188 ? -9.662 -1.039 25.248 1.00 52.28 188 GLU A N 1
ATOM 1515 C CA . GLU A 1 188 ? -8.779 -2.177 25.548 1.00 52.28 188 GLU A CA 1
ATOM 1516 C C . GLU A 1 188 ? -7.730 -2.529 24.474 1.00 52.28 188 GLU A C 1
ATOM 1518 O O . GLU A 1 188 ? -6.834 -3.323 24.758 1.00 52.28 188 GLU A O 1
ATOM 1523 N N . THR A 1 189 ? -7.746 -1.946 23.267 1.00 52.47 189 THR A N 1
ATOM 1524 C CA . THR A 1 189 ? -6.771 -2.312 22.213 1.00 52.47 189 THR A CA 1
ATOM 1525 C C . THR A 1 189 ? -6.085 -1.099 21.580 1.00 52.47 189 THR A C 1
ATOM 1527 O O . THR A 1 189 ? -6.611 -0.417 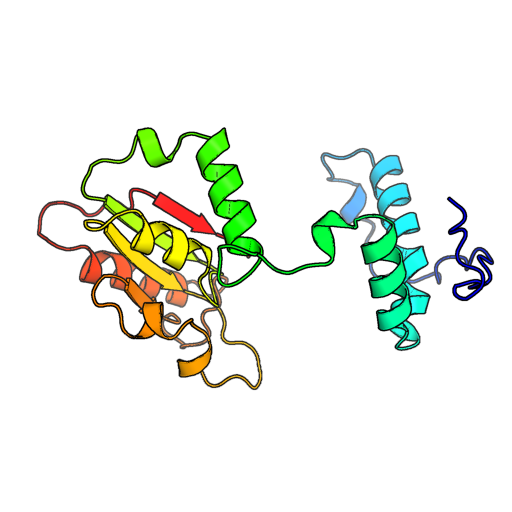20.707 1.00 52.47 189 THR A O 1
ATOM 1530 N N . GLN A 1 190 ? -4.850 -0.829 22.021 1.00 61.75 190 GLN A N 1
ATOM 1531 C CA . GLN A 1 190 ? -3.954 0.161 21.398 1.00 61.75 190 GLN A CA 1
ATOM 1532 C C . GLN A 1 190 ? -3.051 -0.433 20.302 1.00 61.75 190 GLN A C 1
ATOM 1534 O O . GLN A 1 190 ? -2.265 0.300 19.700 1.00 61.75 190 GLN A O 1
ATOM 1539 N N . ASN A 1 191 ? -3.127 -1.741 20.053 1.00 79.06 191 ASN A N 1
ATOM 1540 C CA . ASN A 1 191 ? -2.203 -2.435 19.164 1.00 79.06 191 ASN A CA 1
ATOM 1541 C C . ASN A 1 191 ? -2.810 -2.619 17.775 1.00 79.06 191 ASN A C 1
ATOM 1543 O O . ASN A 1 191 ? -3.969 -2.994 17.656 1.00 79.06 191 ASN A O 1
ATOM 1547 N N . ILE A 1 192 ? -1.998 -2.375 16.746 1.00 90.62 192 ILE A N 1
ATOM 1548 C CA . ILE A 1 192 ? -2.287 -2.763 15.364 1.00 90.62 192 ILE A CA 1
ATOM 1549 C C . ILE A 1 192 ? -1.920 -4.240 15.224 1.00 90.62 192 ILE A C 1
ATOM 1551 O O . ILE A 1 192 ? -0.749 -4.585 15.381 1.00 90.62 192 ILE A O 1
ATOM 1555 N N . ASP A 1 193 ? -2.890 -5.096 14.911 1.00 92.50 193 ASP A N 1
ATOM 1556 C CA . ASP A 1 193 ? -2.658 -6.543 14.788 1.00 92.50 193 ASP A CA 1
ATOM 1557 C C . ASP A 1 193 ? -2.029 -6.921 13.438 1.00 92.50 193 ASP A C 1
ATOM 1559 O O . ASP A 1 193 ? -1.264 -7.880 13.340 1.00 92.50 193 ASP A O 1
ATOM 1563 N N . LEU A 1 194 ? -2.335 -6.154 12.388 1.00 94.69 194 LEU A N 1
ATOM 1564 C CA . LEU A 1 194 ? -1.818 -6.362 11.037 1.00 94.69 194 LEU A CA 1
ATOM 1565 C C . LEU A 1 194 ? -1.383 -5.035 10.407 1.00 94.69 194 LEU A C 1
ATOM 1567 O O . LEU A 1 194 ? -2.190 -4.127 10.234 1.00 94.69 194 LEU A O 1
ATOM 1571 N N . PHE A 1 195 ? -0.119 -4.933 10.004 1.00 95.25 195 PHE A N 1
ATOM 1572 C CA . PHE A 1 195 ? 0.398 -3.779 9.268 1.00 95.25 195 PHE A CA 1
ATOM 1573 C C . PHE A 1 195 ? 0.766 -4.194 7.841 1.00 95.25 195 PHE A C 1
ATOM 1575 O O . PHE A 1 195 ? 1.546 -5.125 7.644 1.00 95.25 195 PHE A O 1
ATOM 1582 N N . MET A 1 196 ? 0.204 -3.507 6.851 1.00 96.56 196 MET A N 1
ATOM 1583 C CA . MET A 1 196 ? 0.390 -3.756 5.422 1.00 96.56 196 MET A CA 1
ATOM 1584 C C . MET A 1 196 ? 1.001 -2.531 4.738 1.00 96.56 196 MET A C 1
ATOM 1586 O O . MET A 1 196 ? 0.741 -1.393 5.135 1.00 96.56 196 MET A O 1
ATOM 1590 N N . CYS A 1 197 ? 1.837 -2.771 3.726 1.00 95.25 197 CYS A N 1
ATOM 1591 C CA . CYS A 1 197 ? 2.450 -1.720 2.920 1.00 95.25 197 CYS A CA 1
ATOM 1592 C C . CYS A 1 197 ? 2.836 -2.254 1.527 1.00 95.25 197 CYS A C 1
ATOM 1594 O O . CYS A 1 197 ? 3.533 -3.265 1.443 1.00 95.25 197 CYS A O 1
ATOM 1596 N N . ASP A 1 198 ? 2.399 -1.576 0.457 1.00 90.62 198 ASP A N 1
ATOM 1597 C CA . ASP A 1 198 ? 2.781 -1.818 -0.957 1.00 90.62 198 ASP A CA 1
ATOM 1598 C C . ASP A 1 198 ? 3.201 -0.472 -1.583 1.00 90.62 198 ASP A C 1
ATOM 1600 O O . ASP A 1 198 ? 2.498 0.079 -2.429 1.00 90.62 198 ASP A O 1
ATOM 1604 N N . GLY A 1 199 ? 4.299 0.101 -1.068 1.00 80.81 199 GLY A N 1
ATOM 1605 C CA . GLY A 1 199 ? 4.850 1.408 -1.463 1.00 80.81 199 GLY A CA 1
ATOM 1606 C C . GLY A 1 199 ? 5.994 1.366 -2.461 1.00 80.81 199 GLY A C 1
ATOM 1607 O O . GLY A 1 199 ? 6.625 0.296 -2.616 1.00 80.81 199 GLY A O 1
#

pLDDT: mean 82.61, std 17.3, range [36.66, 98.12]

Organism: NCBI:txid1076344

Foldseek 3Di:
DDDPDPVLPPPPPPPPQPPDDPPPVPPVQVPDPDHSVVVVVVVSVVSSCVVCVVVVVVVSVLVVCCVVCVVVNDFDPPWPGCVLVVLVVVCVVVVLVVPDDLAAEEEEALQWLNRNVVSCCVVRVRYAYEYFHFADPPDDPCRRYDPCQSPDLRYHYDHFDVNRSDPVDVRRVVVSLVVSCVSVDPPPDSDHSYYHYDD

Secondary structure (DSSP, 8-state):
-----TT--------PPPTT-TT--TTTTTT-SS-HHHHHHHHHHHHTTHHHHHTT-HHHHHHHHHHH-GGGSS--SSSSSHHHHHHHHHHHHH-GGGGS-SSEEEEEES-TT-HHHHHHHHH-TTEEEEEE-PPPTTS-GGGSS-HHHHT-TTEEEE--SSSS--TTSHHHHHHHHHHHHHHH-STT----SEEEE--

InterPro domains:
  IPR002877 Ribosomal RNA methyltransferase, FtsJ domain [PF01728] (81-199)